Protein 6PYM (pdb70)

InterPro domains:
  IPR000126 Serine proteases, V8 family, serine active site [PS00673] (230-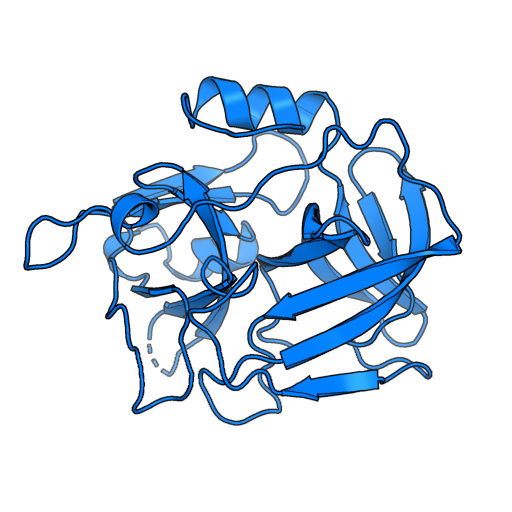240)
  IPR008256 Peptidase S1B [PR00839] (74-91)
  IPR008256 Peptidase S1B [PR00839] (102-119)
  IPR008256 Peptidase S1B [PR00839] (191-204)
  IPR008256 Peptidase S1B [PR00839] (224-240)
  IPR008256 Peptidase S1B [PR00839] (241-253)
  IPR008353 Peptidase S1B, exfoliative toxin [PR01774] (109-133)
  IPR008353 Peptidase S1B, exfoliative toxin [PR01774] (226-250)
  IPR009003 Peptidase S1, PA clan [SSF50494] (68-280)
  IPR050966 Glutamyl Endopeptidase [PTHR15462] (19-263)

Structure (mmCIF, N/CA/C/O backbone):
data_6PYM
#
_entry.id   6PYM
#
_cell.length_a   39.621
_cell.length_b   61.026
_cell.length_c   42.512
_cell.angle_alpha   90.000
_cell.angle_beta   98.660
_cell.angle_gamma   90.000
#
_symmetry.space_group_name_H-M   'P 1 21 1'
#
loop_
_entity.id
_entity.type
_entity.pdbx_description
1 polymer 'Glutamyl endopeptidase'
2 water water
#
loop_
_atom_site.group_PDB
_atom_site.id
_atom_site.type_symbol
_atom_site.label_atom_id
_atom_site.label_alt_id
_atom_site.label_comp_id
_atom_site.label_asym_id
_atom_site.label_entity_id
_atom_site.label_seq_id
_atom_site.pdbx_PDB_ins_code
_atom_site.Cartn_x
_atom_site.Cartn_y
_atom_site.Cartn_z
_atom_site.occupancy
_atom_site.B_iso_or_equiv
_atom_site.auth_seq_id
_atom_site.auth_comp_id
_atom_site.auth_asym_id
_atom_site.auth_atom_id
_atom_site.pdbx_PDB_model_num
ATOM 1 N N . VAL A 1 1 ? 27.07085 17.41653 4.44723 1.000 7.91840 67 VAL A N 1
ATOM 2 C CA . VAL A 1 1 ? 28.50048 17.59245 4.69111 1.000 8.57840 67 VAL A CA 1
ATOM 3 C C . VAL A 1 1 ? 29.05940 16.32835 5.31879 1.000 7.88840 67 VAL A C 1
ATOM 4 O O . VAL A 1 1 ? 28.34185 15.56803 5.96366 1.000 7.99840 67 VAL A O 1
ATOM 8 N N . ILE A 1 2 ? 30.35775 16.12927 5.15010 1.000 8.56702 68 ILE A N 1
ATOM 9 C CA . ILE A 1 2 ? 31.05556 14.98038 5.71305 1.000 8.62702 68 ILE A CA 1
ATOM 10 C C . ILE A 1 2 ? 31.49911 15.31265 7.12879 1.000 9.34702 68 ILE A C 1
ATOM 11 O O . ILE A 1 2 ? 32.16323 16.33252 7.36364 1.000 10.44702 68 ILE A O 1
ATOM 16 N N . LEU A 1 3 ? 31.15803 14.43575 8.06440 1.000 9.26027 69 LEU A N 1
ATOM 17 C CA . LEU A 1 3 ? 31.43750 14.62348 9.47727 1.000 10.00027 69 LEU A CA 1
ATOM 18 C C . LEU A 1 3 ? 32.29820 13.46872 9.96990 1.000 9.01027 69 LEU A C 1
ATOM 19 O O . LEU A 1 3 ? 32.48727 12.48461 9.24106 1.000 10.02027 69 LEU A O 1
ATOM 24 N N . PRO A 1 4 ? 32.83207 13.54412 11.19391 1.000 9.75457 70 PRO A N 1
ATOM 25 C CA . PRO A 1 4 ? 33.62785 12.41591 11.70502 1.000 11.23457 70 PRO A CA 1
ATOM 26 C C . PRO A 1 4 ? 32.89571 11.08572 11.64264 1.000 10.48457 70 PRO A C 1
ATOM 27 O O . PRO A 1 4 ? 33.52469 10.05177 11.37404 1.000 11.59457 70 PRO A O 1
ATOM 31 N N . ASN A 1 5 ? 31.58322 11.08346 11.88085 1.000 10.29589 71 ASN A N 1
ATOM 32 C CA . ASN A 1 5 ? 30.74192 9.91437 11.63166 1.000 10.51589 71 ASN A CA 1
ATOM 33 C C . ASN A 1 5 ? 30.40364 9.88980 10.14745 1.000 10.31589 71 ASN A C 1
ATOM 34 O O . ASN A 1 5 ? 29.54942 10.64745 9.67857 1.000 9.72589 71 ASN A O 1
ATOM 39 N N . ASN A 1 6 ? 31.07966 9.01862 9.40189 1.000 9.51264 72 ASN A N 1
ATOM 40 C CA . ASN A 1 6 ? 30.82195 8.81929 7.97501 1.000 10.14264 72 ASN A CA 1
ATOM 41 C C . ASN A 1 6 ? 30.62735 7.32037 7.77518 1.000 10.23264 72 ASN A C 1
ATOM 42 O O . ASN A 1 6 ? 31.55987 6.59727 7.40534 1.000 12.46264 72 ASN A O 1
ATOM 47 N N . ASN A 1 7 ? 29.41243 6.86424 8.04531 1.000 9.96126 73 ASN A N 1
ATOM 48 C CA . ASN A 1 7 ? 29.03301 5.45524 8.04407 1.000 10.18126 73 ASN A CA 1
ATOM 49 C C . ASN A 1 7 ? 27.93343 5.32231 6.99271 1.000 9.92126 73 ASN A C 1
ATOM 50 O O . ASN A 1 7 ? 26.74828 5.50687 7.27946 1.000 10.16126 73 ASN A O 1
ATOM 55 N N . ARG A 1 8 ? 28.34034 5.02909 5.76231 1.000 9.80374 74 ARG A N 1
ATOM 56 C CA . ARG A 1 8 ? 27.44925 5.03888 4.60831 1.000 9.80374 74 ARG A CA 1
ATOM 57 C C . ARG A 1 8 ? 27.63443 3.76482 3.79964 1.000 9.97374 74 ARG A C 1
ATOM 58 O O . ARG A 1 8 ? 28.76618 3.37368 3.49190 1.000 12.37374 74 ARG A O 1
ATOM 66 N N . HIS A 1 9 ? 26.52946 3.13024 3.44505 1.000 9.34223 75 HIS A N 1
ATOM 67 C CA . HIS A 1 9 ? 26.56158 1.84721 2.76211 1.000 9.99223 75 HIS A CA 1
ATOM 68 C C . HIS A 1 9 ? 25.56193 1.85930 1.62054 1.000 9.40223 75 HIS A C 1
ATOM 69 O O . HIS A 1 9 ? 24.47348 2.43586 1.73619 1.000 9.15223 75 HIS A O 1
ATOM 76 N N . GLN A 1 10 ? 25.92820 1.20905 0.52335 1.000 8.36890 76 GLN A N 1
ATOM 77 C CA . GLN A 1 10 ? 25.08242 1.18174 -0.65344 1.000 9.04890 76 GLN A CA 1
ATOM 78 C C . GLN A 1 10 ? 23.92786 0.21491 -0.44651 1.000 8.22890 76 GLN A C 1
ATOM 79 O O . GLN A 1 10 ? 24.07857 -0.83788 0.19029 1.000 9.37890 76 GLN A O 1
ATOM 85 N N . ILE A 1 11 ? 22.76568 0.58741 -0.97648 1.000 8.19071 77 ILE A N 1
ATOM 86 C CA . ILE A 1 11 ? 21.58137 -0.25921 -0.99705 1.000 9.01071 77 ILE A CA 1
ATOM 87 C C . ILE A 1 11 ? 21.47414 -0.88221 -2.37658 1.000 7.87071 77 ILE A C 1
ATOM 88 O O . ILE A 1 11 ? 21.50854 -0.18317 -3.39646 1.000 8.98071 77 ILE A O 1
ATOM 93 N N . PHE A 1 12 ? 21.33224 -2.20332 -2.40457 1.000 8.52334 78 PHE A N 1
ATOM 94 C CA . PHE A 1 12 ? 21.24283 -2.96849 -3.64033 1.000 8.63334 78 PHE A CA 1
ATOM 95 C C . PHE A 1 12 ? 19.82654 -3.42133 -3.93614 1.000 9.53334 78 PHE A C 1
ATOM 96 O O . PHE A 1 12 ? 19.39812 -3.40558 -5.09453 1.000 10.12334 78 PHE A O 1
ATOM 104 N N . ASN A 1 13 ? 19.08492 -3.80146 -2.90422 1.000 9.08497 79 ASN A N 1
ATOM 105 C CA . ASN A 1 13 ? 17.69234 -4.22032 -3.06132 1.000 9.53497 79 ASN A CA 1
ATOM 106 C C . ASN A 1 13 ? 16.78164 -2.99901 -2.92610 1.000 8.25497 79 ASN A C 1
ATOM 107 O O . ASN A 1 13 ? 15.98937 -2.86240 -1.99418 1.000 9.35497 79 ASN A O 1
ATOM 112 N N . THR A 1 14 ? 16.91104 -2.10112 -3.90298 1.000 8.54348 80 THR A N 1
ATOM 113 C CA . THR A 1 14 ? 16.29989 -0.77620 -3.81503 1.000 8.81348 80 THR A CA 1
ATOM 114 C C . THR A 1 14 ? 14.78582 -0.79243 -3.94574 1.000 8.69348 80 THR A C 1
ATOM 115 O O . THR A 1 14 ? 14.15384 0.22499 -3.62313 1.000 9.64348 80 THR A O 1
ATOM 119 N N . THR A 1 15 ? 14.18780 -1.89332 -4.41278 1.000 9.15631 81 THR A N 1
ATOM 120 C CA . THR A 1 15 ? 12.73546 -1.99734 -4.50398 1.000 9.49631 81 THR A CA 1
ATOM 121 C C . THR A 1 15 ? 12.12185 -2.72400 -3.32099 1.000 9.25631 81 THR A C 1
ATOM 122 O O . THR A 1 15 ? 10.90017 -2.90650 -3.29390 1.000 10.61631 81 THR A O 1
ATOM 126 N N . GLN A 1 16 ? 12.91883 -3.12801 -2.34112 1.000 9.83995 82 GLN A N 1
ATOM 127 C CA . GLN A 1 16 ? 12.43011 -3.95272 -1.24735 1.000 10.39995 82 GLN A CA 1
ATOM 128 C C . GLN A 1 16 ? 12.36702 -3.17295 0.06180 1.000 11.37995 82 GLN A C 1
ATOM 129 O O . GLN A 1 16 ? 13.16167 -2.26436 0.31065 1.000 12.00995 82 GLN A O 1
ATOM 135 N N . GLY A 1 17 ? 11.40336 -3.53682 0.89941 1.000 12.53001 83 GLY A N 1
ATOM 136 C CA . GLY A 1 17 ? 11.28049 -2.91745 2.21162 1.000 13.84001 83 GLY A CA 1
ATOM 137 C C . GLY A 1 17 ? 11.00141 -1.43279 2.10980 1.000 11.89001 83 GLY A C 1
ATOM 138 O O . GLY A 1 17 ? 10.30039 -0.96921 1.20747 1.000 13.31001 83 GLY A O 1
ATOM 139 N N . HIS A 1 18 ? 11.56945 -0.66544 3.03979 1.000 10.89840 84 HIS A N 1
ATOM 140 C CA . HIS A 1 18 ? 11.31454 0.76926 3.06386 1.000 10.12840 84 HIS A CA 1
ATOM 141 C C . HIS A 1 18 ? 12.10902 1.54155 2.01631 1.000 8.96840 84 HIS A C 1
ATOM 142 O O . HIS A 1 18 ? 11.89544 2.75291 1.86757 1.000 9.66840 84 HIS A O 1
ATOM 149 N N . TYR A 1 19 ? 12.99979 0.87969 1.27780 1.000 8.49246 85 TYR A N 1
ATOM 150 C CA . TYR A 1 19 ? 13.83602 1.56977 0.30859 1.000 7.79246 85 TYR A CA 1
ATOM 151 C C . TYR A 1 19 ? 13.10303 1.91605 -0.97457 1.000 8.07246 85 TYR A C 1
ATOM 152 O O . TYR A 1 19 ? 13.53963 2.82943 -1.68706 1.000 7.86246 85 TYR A O 1
ATOM 161 N N . ASP A 1 20 ? 11.99331 1.23310 -1.27643 1.000 8.44067 86 ASP A N 1
ATOM 162 C CA . ASP A 1 20 ? 11.36156 1.42900 -2.57705 1.000 8.49067 86 ASP A CA 1
ATOM 163 C C . ASP A 1 20 ? 10.92634 2.87357 -2.79260 1.000 7.21067 86 ASP A C 1
ATOM 164 O O . ASP A 1 20 ? 10.99046 3.38092 -3.91694 1.000 8.27067 86 ASP A O 1
ATOM 169 N N . ALA A 1 21 ? 10.48393 3.54921 -1.73239 1.000 7.76222 87 ALA A N 1
ATOM 170 C CA . ALA A 1 21 ? 9.98531 4.91248 -1.85329 1.000 7.26222 87 ALA A CA 1
ATOM 171 C C . ALA A 1 21 ? 11.10050 5.93850 -2.00437 1.000 7.22222 87 ALA A C 1
ATOM 172 O O . ALA A 1 21 ? 10.82701 7.07799 -2.40297 1.000 7.33222 87 ALA A O 1
ATOM 174 N N . VAL A 1 22 ? 12.33290 5.57788 -1.65525 1.000 6.99856 88 VAL A N 1
ATOM 175 C CA . VAL A 1 22 ? 13.46393 6.48155 -1.82512 1.000 7.09856 88 VAL A CA 1
ATOM 176 C C . VAL A 1 22 ? 13.68521 6.72265 -3.31411 1.000 6.95856 88 VAL A C 1
ATOM 177 O O . VAL A 1 22 ? 13.73202 5.76848 -4.10554 1.000 7.75856 88 VAL A O 1
ATOM 181 N N . SER A 1 23 ? 13.82207 7.99613 -3.70924 1.000 6.76714 89 SER A N 1
ATOM 182 C CA . SER A 1 23 ? 13.76285 8.36083 -5.11598 1.000 7.91714 89 SER A CA 1
ATOM 183 C C . SER A 1 23 ? 14.91377 9.26543 -5.52990 1.000 7.46714 89 SER A C 1
ATOM 184 O O . SER A 1 23 ? 15.34246 10.14320 -4.77344 1.000 7.86714 89 SER A O 1
ATOM 187 N N . PHE A 1 24 ? 15.37667 9.05607 -6.75803 1.000 7.40303 90 PHE A N 1
ATOM 188 C CA . PHE A 1 24 ? 16.42944 9.84178 -7.38873 1.000 7.71303 90 PHE A CA 1
ATOM 189 C C . PHE A 1 24 ? 15.79901 10.90242 -8.28235 1.000 7.65303 90 PHE A C 1
ATOM 190 O O . PHE A 1 24 ? 14.86019 10.60790 -9.03336 1.000 8.90303 90 PHE A O 1
ATOM 198 N N . ILE A 1 25 ? 16.29582 12.13552 -8.18902 1.000 7.73378 91 ILE A N 1
ATOM 199 C CA . ILE A 1 25 ? 15.74831 13.25975 -8.93795 1.000 8.45378 91 ILE A CA 1
ATOM 200 C C . ILE A 1 25 ? 16.81368 13.78427 -9.88976 1.000 8.76378 91 ILE A C 1
ATOM 201 O O . ILE A 1 25 ? 17.95557 14.02672 -9.47923 1.000 9.44378 91 ILE A O 1
ATOM 206 N N . TYR A 1 26 ? 16.43445 13.97975 -11.15342 1.000 9.20276 92 TYR A N 1
ATOM 207 C CA . TYR A 1 26 ? 17.34643 14.44161 -12.19204 1.000 9.93276 92 TYR A CA 1
ATOM 208 C C . TYR A 1 26 ? 16.71008 15.63804 -12.88220 1.000 9.46276 92 TYR A C 1
ATOM 209 O O . TYR A 1 26 ? 15.56655 15.55774 -13.33620 1.000 9.81276 92 TYR A O 1
ATOM 218 N N . ILE A 1 27 ? 17.43791 16.75241 -12.93258 1.000 10.23595 93 ILE A N 1
ATOM 219 C CA . ILE A 1 27 ? 16.94464 17.98349 -13.55193 1.000 10.68595 93 ILE A CA 1
ATOM 220 C C . ILE A 1 27 ? 18.00855 18.50448 -14.51016 1.000 11.14595 93 ILE A C 1
ATOM 221 O O . ILE A 1 27 ? 19.08220 18.93104 -14.06619 1.000 12.32595 93 ILE A O 1
ATOM 226 N N . PRO A 1 28 ? 17.76392 18.48945 -15.82568 1.000 11.91976 94 PRO A N 1
ATOM 227 C CA . PRO A 1 28 ? 18.75519 19.06359 -16.74248 1.000 13.78976 94 PRO A CA 1
ATOM 228 C C . PRO A 1 28 ? 18.80743 20.58430 -16.63531 1.000 14.17976 94 PRO A C 1
ATOM 229 O O . PRO A 1 28 ? 17.82191 21.20973 -16.27004 1.000 15.61976 94 PRO A O 1
ATOM 233 N N . GLY A 1 32 ? 24.56092 20.98125 -18.24687 1.000 23.56687 98 GLY A N 1
ATOM 234 C CA . GLY A 1 32 ? 24.72671 19.81225 -17.40226 1.000 23.11687 98 GLY A CA 1
ATOM 235 C C . GLY A 1 32 ? 23.43932 19.34914 -16.74952 1.000 18.16687 98 GLY A C 1
ATOM 236 O O . GLY A 1 32 ? 22.38682 19.30750 -17.38075 1.000 17.36687 98 GLY A O 1
ATOM 237 N N . TYR A 1 33 ? 23.53015 18.99297 -15.47293 1.000 19.25998 99 TYR A N 1
ATOM 238 C CA . TYR A 1 33 ? 22.36095 18.55338 -14.73309 1.000 14.71998 99 TYR A CA 1
ATOM 239 C C . TYR A 1 33 ? 22.59648 18.83030 -13.26316 1.000 16.80998 99 TYR A C 1
ATOM 240 O O . TYR A 1 33 ? 23.73186 18.99408 -12.80881 1.000 17.61998 99 TYR A O 1
ATOM 249 N N . MET A 1 34 ? 21.50732 18.87604 -12.52261 1.000 15.32883 100 MET A N 1
ATOM 250 C CA . MET A 1 34 ? 21.57700 18.75237 -11.08281 1.000 15.23883 100 MET A CA 1
ATOM 251 C C . MET A 1 34 ? 20.79572 17.51190 -10.68812 1.000 13.14883 100 MET A C 1
ATOM 252 O O . MET A 1 34 ? 19.87787 17.07783 -11.39414 1.000 13.87883 100 MET A O 1
ATOM 257 N N . SER A 1 35 ? 21.18450 16.91715 -9.57372 1.000 11.89599 101 SER A N 1
ATOM 258 C CA . SER A 1 35 ? 20.47006 15.75485 -9.08334 1.000 10.50599 101 SER A CA 1
ATOM 259 C C . SER A 1 35 ? 20.18935 15.92039 -7.60343 1.000 10.18599 101 SER A C 1
ATOM 260 O O . SER A 1 35 ? 20.86984 16.66735 -6.89409 1.000 13.62599 101 SER A O 1
ATOM 263 N N . GLY A 1 36 ? 19.14941 15.23399 -7.15700 1.000 9.51902 102 GLY A N 1
ATOM 264 C CA . GLY A 1 36 ? 18.79506 15.23711 -5.75915 1.000 9.29902 102 GLY A CA 1
ATOM 265 C C . GLY A 1 36 ? 18.09752 13.95484 -5.38730 1.000 7.50902 102 GLY A C 1
ATOM 266 O O . GLY A 1 36 ? 18.19430 12.94607 -6.09985 1.000 8.89902 102 GLY A O 1
ATOM 267 N N . SER A 1 37 ? 17.39120 13.99838 -4.26481 1.000 7.26230 103 SER A N 1
ATOM 268 C CA . SER A 1 37 ? 16.71822 12.85396 -3.68422 1.000 7.17230 103 SER A CA 1
ATOM 269 C C . SER A 1 37 ? 15.30660 13.25654 -3.27568 1.000 6.92230 103 SER A C 1
ATOM 270 O O . SER A 1 37 ? 14.96261 14.43808 -3.20457 1.000 7.81230 103 SER A O 1
ATOM 273 N N . GLY A 1 38 ? 14.49755 12.25810 -2.96317 1.000 6.96705 104 GLY A N 1
ATOM 274 C CA . GLY A 1 38 ? 13.16659 12.50982 -2.45895 1.000 7.17705 104 GLY A CA 1
ATOM 275 C C . GLY A 1 38 ? 12.55812 11.22178 -1.96500 1.000 6.48705 104 GLY A C 1
ATOM 276 O O . GLY A 1 38 ? 13.20999 10.17524 -1.95731 1.000 6.95705 104 GLY A O 1
ATOM 277 N N . VAL A 1 39 ? 11.28154 11.28438 -1.58874 1.000 6.50822 105 VAL A N 1
ATOM 278 C CA . VAL A 1 39 ? 10.61098 10.09717 -1.05951 1.000 6.86822 105 VAL A CA 1
ATOM 279 C C . VAL A 1 39 ? 9.14909 10.10169 -1.48807 1.000 6.73822 105 VAL A C 1
ATOM 280 O O . VAL A 1 39 ? 8.44487 11.10612 -1.32914 1.000 7.48822 105 VAL A O 1
ATOM 284 N N . VAL A 1 40 ? 8.69280 8.97270 -2.03185 1.000 7.39396 106 VAL A N 1
ATOM 285 C CA . VAL A 1 40 ? 7.28811 8.83186 -2.40525 1.000 6.94396 106 VAL A CA 1
ATOM 286 C C . VAL A 1 40 ? 6.43708 8.74191 -1.14841 1.000 7.36396 106 VAL A C 1
ATOM 287 O O . VAL A 1 40 ? 6.70742 7.91745 -0.26901 1.000 7.85396 106 VAL A O 1
ATOM 291 N N . VAL A 1 41 ? 5.37824 9.55863 -1.07724 1.000 7.69314 107 VAL A N 1
ATOM 292 C CA . VAL A 1 41 ? 4.52177 9.61412 0.10977 1.000 8.79314 107 VAL A CA 1
ATOM 293 C C . VAL A 1 41 ? 3.02933 9.53885 -0.19564 1.000 8.49314 107 VAL A C 1
ATOM 294 O O . VAL A 1 41 ? 2.21728 9.47768 0.73212 1.000 9.75314 107 VAL A O 1
ATOM 298 N N . GLY A 1 42 ? 2.65049 9.55744 -1.47024 1.000 8.92994 108 GLY A N 1
ATOM 299 C CA . GLY A 1 42 ? 1.24847 9.48320 -1.83582 1.000 10.14994 108 GLY A CA 1
ATOM 300 C C . GLY A 1 42 ? 1.10377 9.00047 -3.26144 1.000 9.53994 108 GLY A C 1
ATOM 301 O O . GLY A 1 42 ? 2.08780 8.79266 -3.97693 1.000 10.90994 108 GLY A O 1
ATOM 302 N N . GLU A 1 43 ? -0.15920 8.84732 -3.67127 1.000 10.19000 109 GLU A N 1
ATOM 303 C CA . GLU A 1 43 ? -0.47906 8.26461 -4.97085 1.000 10.53000 109 GLU A CA 1
ATOM 304 C C . GLU A 1 43 ? 0.29711 8.91642 -6.10811 1.000 10.56000 109 GLU A C 1
ATOM 305 O O . GLU A 1 43 ? 0.75319 8.23276 -7.03180 1.000 10.27000 109 GLU A O 1
ATOM 311 N N . ASN A 1 44 ? 0.43281 10.24480 -6.07524 1.000 10.25535 110 ASN A N 1
ATOM 312 C CA . ASN A 1 44 ? 1.11898 10.98342 -7.12974 1.000 10.60535 110 ASN A CA 1
ATOM 313 C C . ASN A 1 44 ? 2.17745 11.93126 -6.57953 1.000 9.90535 110 ASN A C 1
ATOM 314 O O . ASN A 1 44 ? 2.50631 12.91943 -7.24073 1.000 11.21535 110 ASN A O 1
ATOM 319 N N . GLU A 1 45 ? 2.70545 11.67992 -5.38361 1.000 9.60473 111 GLU A N 1
ATOM 320 C CA . GLU A 1 45 ? 3.44112 12.72616 -4.68641 1.000 9.75473 111 GLU A CA 1
ATOM 321 C C . GLU A 1 45 ? 4.72840 12.22108 -4.06215 1.000 8.54473 111 GLU A C 1
ATOM 322 O O . GLU A 1 45 ? 4.76123 11.14673 -3.44937 1.000 9.03473 111 GLU A O 1
ATOM 328 N N . ILE A 1 46 ? 5.76715 13.04678 -4.17667 1.000 8.36851 112 ILE A N 1
ATOM 329 C CA . ILE A 1 46 ? 6.99939 12.88298 -3.41927 1.000 8.42851 112 ILE A CA 1
ATOM 330 C C . ILE A 1 46 ? 7.20889 14.12615 -2.56797 1.000 7.79851 112 ILE A C 1
ATOM 331 O O . ILE A 1 46 ? 6.67469 15.20272 -2.85027 1.000 8.99851 112 ILE A O 1
ATOM 336 N N . LEU A 1 47 ? 8.00762 13.96569 -1.51713 1.000 7.49429 113 LEU A N 1
ATOM 337 C CA . LEU A 1 47 ? 8.59729 15.08762 -0.79856 1.000 7.85429 113 LEU A CA 1
ATOM 338 C C . LEU A 1 47 ? 10.05331 15.24238 -1.21251 1.000 7.25429 113 LEU A C 1
ATOM 339 O O . LEU A 1 47 ? 10.76773 14.25450 -1.42671 1.000 7.45429 113 LEU A O 1
ATOM 344 N N . THR A 1 48 ? 10.48762 16.49427 -1.30072 1.000 7.38322 114 THR A N 1
ATOM 345 C CA . THR A 1 48 ? 11.87489 16.85925 -1.53887 1.000 7.85322 114 THR A CA 1
ATOM 346 C C . THR A 1 48 ? 12.07012 18.28068 -1.00114 1.000 7.20322 114 THR A C 1
ATOM 347 O O . THR A 1 48 ? 11.24869 18.77467 -0.21924 1.000 8.12322 114 THR A O 1
ATOM 351 N N . ASN A 1 49 ? 13.16410 18.93054 -1.40233 1.000 7.41395 115 ASN A N 1
ATOM 352 C CA . ASN A 1 49 ? 13.44127 20.28996 -0.95309 1.000 7.11395 115 ASN A CA 1
ATOM 353 C C . ASN A 1 49 ? 12.92381 21.32697 -1.94825 1.000 7.26395 115 ASN A C 1
ATOM 354 O O . ASN A 1 49 ? 12.87097 21.08641 -3.15697 1.000 8.48395 115 ASN A O 1
ATOM 359 N N . LYS A 1 50 ? 12.61466 22.51958 -1.42467 1.000 8.18525 116 LYS A N 1
ATOM 360 C CA . LYS A 1 50 ? 12.40012 23.67767 -2.29254 1.000 8.46525 116 LYS A CA 1
ATOM 361 C C . LYS A 1 50 ? 13.59635 23.91937 -3.19416 1.000 8.05525 116 LYS A C 1
ATOM 362 O O . LYS A 1 50 ? 13.43818 24.18616 -4.39032 1.000 9.27525 116 LYS A O 1
ATOM 368 N N . HIS A 1 51 ? 14.80554 23.85481 -2.64059 1.000 8.37396 117 HIS A N 1
ATOM 369 C CA . HIS A 1 51 ? 15.95397 24.22937 -3.45791 1.000 9.84396 117 HIS A CA 1
ATOM 370 C C . HIS A 1 51 ? 16.21027 23.22285 -4.56945 1.000 9.21396 117 HIS A C 1
ATOM 371 O O . HIS A 1 51 ? 16.85500 23.56384 -5.56911 1.000 11.75396 117 HIS A O 1
ATOM 378 N N . VAL A 1 52 ? 15.70962 21.99556 -4.42584 1.000 9.36069 118 VAL A N 1
ATOM 379 C CA . VAL A 1 52 ? 15.77398 21.02176 -5.51129 1.000 10.19069 118 VAL A CA 1
ATOM 380 C C . VAL A 1 52 ? 14.77592 21.37699 -6.60697 1.000 10.10069 118 VAL A C 1
ATOM 381 O O . VAL A 1 52 ? 15.15009 21.54310 -7.77531 1.000 11.84069 118 VAL A O 1
ATOM 385 N N . VAL A 1 53 ? 13.49672 21.51735 -6.25040 1.000 10.03657 119 VAL A N 1
ATOM 386 C CA . VAL A 1 53 ? 12.49728 21.82061 -7.27501 1.000 11.27657 119 VAL A CA 1
ATOM 387 C C . VAL A 1 53 ? 12.72225 23.19284 -7.90139 1.000 11.65657 119 VAL A C 1
ATOM 388 O O . VAL A 1 53 ? 12.36984 23.39889 -9.06834 1.000 13.34657 119 VAL A O 1
ATOM 392 N N . ASN A 1 54 ? 13.29337 24.14628 -7.14797 1.000 11.72109 120 ASN A N 1
ATOM 393 C CA . ASN A 1 54 ? 13.61564 25.46379 -7.70287 1.000 13.56109 120 ASN A CA 1
ATOM 394 C C . ASN A 1 54 ? 14.55809 25.35830 -8.89648 1.000 13.83109 120 ASN A C 1
ATOM 395 O O . ASN A 1 54 ? 14.59080 26.26410 -9.74339 1.000 15.22109 120 ASN A O 1
ATOM 400 N N . GLY A 1 55 ? 15.34523 24.28269 -8.97753 1.000 13.54687 121 GLY A N 1
ATOM 401 C CA . GLY A 1 55 ? 16.25682 24.10491 -10.09632 1.000 15.26687 121 GLY A CA 1
ATOM 402 C C . GLY A 1 55 ? 15.56452 23.93179 -11.43225 1.000 16.07687 121 GLY A C 1
ATOM 403 O O . GLY A 1 55 ? 16.20053 24.11071 -12.47983 1.000 17.18687 121 GLY A O 1
ATOM 404 N N . ALA A 1 56 ? 14.27719 23.58561 -11.42317 1.000 14.90474 122 ALA A N 1
ATOM 405 C CA . ALA A 1 56 ? 13.49992 23.46541 -12.64808 1.000 14.24474 122 ALA A CA 1
ATOM 406 C C . ALA A 1 56 ? 13.03395 24.80916 -13.19029 1.000 16.86474 122 ALA A C 1
ATOM 407 O O . ALA A 1 56 ? 12.42835 24.84038 -14.26695 1.000 17.47474 122 ALA A O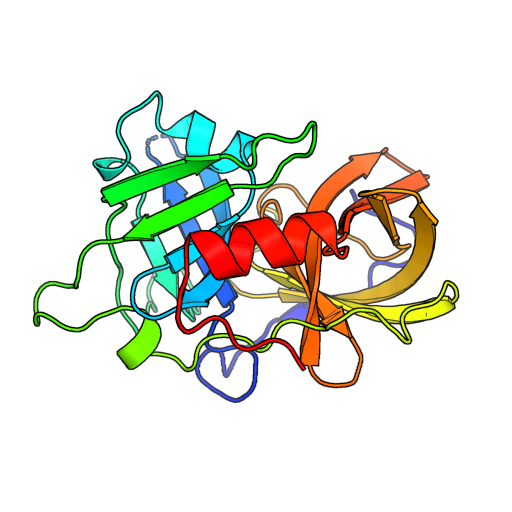 1
ATOM 409 N N . LYS A 1 57 ? 13.26475 25.90185 -12.45767 1.000 15.24114 123 LYS A N 1
ATOM 410 C CA . LYS A 1 57 ? 12.96586 27.25521 -12.93117 1.000 17.98114 123 LYS A CA 1
ATOM 411 C C . LYS A 1 57 ? 11.50050 27.41144 -13.33144 1.000 20.76114 123 LYS A C 1
ATOM 412 O O . LYS A 1 57 ? 11.17626 28.01718 -14.35637 1.000 22.48114 123 LYS A O 1
ATOM 418 N N . GLY A 1 58 ? 10.60892 26.84530 -12.52479 1.000 18.98059 124 GLY A N 1
ATOM 419 C CA . GLY A 1 58 ? 9.18755 27.02325 -12.70779 1.000 20.47059 124 GLY A CA 1
ATOM 420 C C . GLY A 1 58 ? 8.50433 26.02084 -13.61109 1.000 21.25059 124 GLY A C 1
ATOM 421 O O . GLY A 1 58 ? 7.27265 26.06697 -13.73318 1.000 23.86059 124 GLY A O 1
ATOM 422 N N . ASN A 1 59 ? 9.24887 25.12081 -14.25012 1.000 19.08371 125 ASN A N 1
ATOM 423 C CA . ASN A 1 59 ? 8.64287 24.12108 -15.12361 1.000 19.62371 125 ASN A CA 1
ATOM 424 C C . ASN A 1 59 ? 8.78306 22.73911 -14.50085 1.000 16.71371 125 ASN A C 1
ATOM 425 O O . ASN A 1 59 ? 9.84699 22.11010 -14.61517 1.000 17.30371 125 ASN A O 1
ATOM 430 N N . PRO A 1 60 ? 7.73640 22.21689 -13.85841 1.000 17.08646 126 PRO A N 1
ATOM 431 C CA . PRO A 1 60 ? 7.83762 20.88524 -13.23809 1.000 15.00646 126 PRO A CA 1
ATOM 432 C C . PRO A 1 60 ? 8.17584 19.78881 -14.22115 1.000 14.67646 126 PRO A C 1
ATOM 433 O O . PRO A 1 60 ? 8.75111 18.76971 -13.81431 1.000 13.16646 126 PRO A O 1
ATOM 437 N N . ARG A 1 61 ? 7.85364 19.97133 -15.50619 1.000 15.12448 127 ARG A N 1
ATOM 438 C CA . ARG A 1 61 ? 8.13050 18.96737 -16.52204 1.000 16.33448 127 ARG A CA 1
ATOM 439 C C . ARG A 1 61 ? 9.62181 18.74641 -16.73879 1.000 17.57448 127 ARG A C 1
ATOM 440 O O . ARG A 1 61 ? 9.99888 17.75390 -17.36885 1.000 19.69448 127 ARG A O 1
ATOM 448 N N . ASN A 1 62 ? 10.46885 19.64801 -16.24641 1.000 16.11536 128 ASN A N 1
ATOM 449 C CA . ASN A 1 62 ? 11.91249 19.47521 -16.28654 1.000 18.02536 128 ASN A CA 1
ATOM 450 C C . ASN A 1 62 ? 12.42509 18.48031 -15.25329 1.000 14.72536 128 ASN A C 1
ATOM 451 O O . ASN A 1 62 ? 13.61154 18.14284 -15.28570 1.000 16.98536 128 ASN A O 1
ATOM 456 N N . ILE A 1 63 ? 11.58291 18.01077 -14.33789 1.000 12.48451 129 ILE A N 1
ATOM 457 C CA . ILE A 1 63 ? 12.03052 17.17199 -13.22972 1.000 11.42451 129 ILE A CA 1
ATOM 458 C C . ILE A 1 63 ? 11.67439 15.72140 -13.52378 1.000 10.77451 129 ILE A C 1
ATOM 459 O O . ILE A 1 63 ? 10.50063 15.39720 -13.73905 1.000 12.25451 129 ILE A O 1
ATOM 464 N N . SER A 1 64 ? 12.67507 14.84417 -13.49800 1.000 10.36899 130 SER A N 1
ATOM 465 C CA . SER A 1 64 ? 12.47500 13.40352 -13.58546 1.000 9.80899 130 SER A CA 1
ATOM 466 C C . SER A 1 64 ? 12.66102 12.77649 -12.20862 1.000 9.53899 130 SER A C 1
ATOM 467 O O . SER A 1 64 ? 13.65624 13.04539 -11.52725 1.000 9.74899 130 SER A O 1
ATOM 470 N N . VAL A 1 65 ? 11.73036 11.90984 -11.82747 1.000 9.24856 131 VAL A N 1
ATOM 471 C CA . VAL A 1 65 ? 11.74863 11.22647 -10.53479 1.000 8.79856 131 VAL A CA 1
ATOM 472 C C . VAL A 1 65 ? 11.82880 9.73366 -10.79344 1.000 8.92856 131 VAL A C 1
ATOM 473 O O . VAL A 1 65 ? 10.96743 9.17323 -11.48227 1.000 9.44856 131 VAL A O 1
ATOM 477 N N . HIS A 1 66 ? 12.83612 9.08544 -10.21984 1.000 8.07379 132 HIS A N 1
ATOM 478 C CA . HIS A 1 66 ? 13.07518 7.65618 -10.41523 1.000 9.18379 132 HIS A CA 1
ATOM 479 C C . HIS A 1 66 ? 12.99644 6.97181 -9.05527 1.000 7.80379 132 HIS A C 1
ATOM 480 O O . HIS A 1 66 ? 14.00366 6.88544 -8.33530 1.000 7.71379 132 HIS A O 1
ATOM 487 N N . PRO A 1 67 ? 11.82942 6.47109 -8.65388 1.000 7.82038 133 PRO A N 1
ATOM 488 C CA . PRO A 1 67 ? 11.75100 5.78026 -7.36189 1.000 8.09038 133 PRO A CA 1
ATOM 489 C C . PRO A 1 67 ? 12.51278 4.47063 -7.44274 1.000 8.02038 133 PRO A C 1
ATOM 490 O O . PRO A 1 67 ? 12.47071 3.76920 -8.45772 1.000 8.52038 133 PRO A O 1
ATOM 494 N N . SER A 1 68 ? 13.23456 4.15176 -6.37497 1.000 7.78321 134 SER A N 1
ATOM 495 C CA . SER A 1 68 ? 13.96621 2.89388 -6.27431 1.000 7.91321 134 SER A CA 1
ATOM 496 C C . SER A 1 68 ? 15.12974 2.80689 -7.24544 1.000 8.03321 134 SER A C 1
ATOM 497 O O . SER A 1 68 ? 15.57754 1.69695 -7.55767 1.000 8.77321 134 SER A O 1
ATOM 500 N N . ALA A 1 69 ? 15.63199 3.93281 -7.75065 1.000 8.28001 135 ALA A N 1
ATOM 501 C CA . ALA A 1 69 ? 16.74961 3.88217 -8.68370 1.000 9.06001 135 ALA A CA 1
ATOM 502 C C . ALA A 1 69 ? 17.91835 3.14166 -8.05521 1.000 9.14001 135 ALA A C 1
ATOM 503 O O . ALA A 1 69 ? 18.22541 3.32257 -6.87115 1.000 8.65001 135 ALA A O 1
ATOM 505 N N . LYS A 1 70 ? 18.55456 2.28197 -8.85061 1.000 10.26746 136 LYS A N 1
ATOM 506 C CA . LYS A 1 70 ? 19.65599 1.45397 -8.37593 1.000 10.69746 136 LYS A CA 1
ATOM 507 C C . LYS A 1 70 ? 21.00687 1.87787 -8.92553 1.000 10.22746 136 LYS A C 1
ATOM 508 O O . LYS A 1 70 ? 22.00702 1.80972 -8.20226 1.000 10.90746 136 LYS A O 1
ATOM 514 N N . ASN A 1 71 ? 21.05235 2.29900 -10.18783 1.000 10.79398 137 ASN A N 1
ATOM 515 C CA . ASN A 1 71 ? 22.21073 2.96478 -10.77930 1.000 10.92398 137 ASN A CA 1
ATOM 516 C C . ASN A 1 71 ? 21.74207 3.65107 -12.05816 1.000 11.60398 137 ASN A C 1
ATOM 517 O O . ASN A 1 71 ? 20.56753 3.57884 -12.42248 1.000 12.30398 137 ASN A O 1
ATOM 522 N N . GLU A 1 72 ? 22.67646 4.32255 -12.73936 1.000 12.79238 138 GLU A N 1
ATOM 523 C CA . GLU A 1 72 ? 22.36469 5.12841 -13.91750 1.000 16.70238 138 GLU A CA 1
ATOM 524 C C . GLU A 1 72 ? 21.75906 4.30790 -15.05224 1.000 15.06238 138 GLU A C 1
ATOM 525 O O . GLU A 1 72 ? 21.06830 4.87095 -15.91069 1.000 17.91238 138 GLU A O 1
ATOM 531 N N . ASN A 1 73 ? 22.00646 3.00056 -15.07778 1.000 15.64522 139 ASN A N 1
ATOM 532 C CA . ASN A 1 73 ? 21.48138 2.11657 -16.10975 1.000 14.58522 139 ASN A CA 1
ATOM 533 C C . ASN A 1 73 ? 20.44021 1.15251 -15.56075 1.000 15.35522 139 ASN A C 1
ATOM 534 O O . ASN A 1 73 ? 20.14320 0.14100 -16.20412 1.000 16.95522 139 ASN A O 1
ATOM 539 N N . ASP A 1 74 ? 19.88035 1.44238 -14.38055 1.000 14.53056 140 ASP A N 1
ATOM 540 C CA . ASP A 1 74 ? 18.98145 0.50384 -13.70417 1.000 14.31056 140 ASP A CA 1
ATOM 541 C C . ASP A 1 74 ? 17.96431 1.31950 -12.90254 1.000 11.65056 140 ASP A C 1
ATOM 542 O O . ASP A 1 74 ? 18.17055 1.62287 -11.72175 1.000 12.69056 140 ASP A O 1
ATOM 547 N N . TYR A 1 75 ? 16.85844 1.65012 -13.56144 1.000 11.62721 141 TYR A N 1
ATOM 548 C CA . TYR A 1 75 ? 15.72146 2.32491 -12.94988 1.000 10.93721 141 TYR A CA 1
ATOM 549 C C . TYR A 1 75 ? 14.58338 1.31379 -12.97125 1.000 11.41721 141 TYR A C 1
ATOM 550 O O . TYR A 1 75 ? 13.77419 1.29858 -13.91191 1.000 11.28721 141 TYR A O 1
ATOM 559 N N . PRO A 1 76 ? 14.48526 0.43251 -11.97338 1.000 11.24554 142 PRO A N 1
ATOM 560 C CA . PRO A 1 76 ? 13.52158 -0.67667 -12.07760 1.000 11.92554 142 PRO A CA 1
ATOM 561 C C . PRO A 1 76 ? 12.08198 -0.21390 -12.14638 1.000 11.38554 142 PRO A C 1
ATOM 562 O O . PRO A 1 76 ? 11.23312 -0.90791 -12.72280 1.000 12.04554 142 PRO A O 1
ATOM 566 N N . ASN A 1 77 ? 11.77407 0.94422 -11.56865 1.000 11.02504 143 ASN A N 1
ATOM 567 C CA . ASN A 1 77 ? 10.43437 1.50674 -11.61467 1.000 10.35504 143 ASN A CA 1
ATOM 568 C C . ASN A 1 77 ? 10.31858 2.65941 -12.60070 1.000 12.00504 143 ASN A C 1
ATOM 569 O O . ASN A 1 77 ? 9.34953 3.42252 -12.53988 1.000 13.52504 143 ASN A O 1
ATOM 574 N N . GLY A 1 78 ? 11.26962 2.77266 -13.52447 1.000 12.25050 144 GLY A N 1
ATOM 575 C CA . GLY A 1 78 ? 11.24144 3.80163 -14.53806 1.000 12.45050 144 GLY A CA 1
ATOM 576 C C . GLY A 1 78 ? 11.30526 5.19043 -13.93251 1.000 11.25050 144 GLY A C 1
ATOM 577 O O . GLY A 1 78 ? 11.93257 5.42331 -12.88700 1.000 11.16050 144 GLY A O 1
ATOM 578 N N . LYS A 1 79 ? 10.64898 6.13435 -14.60309 1.000 11.12136 145 LYS A N 1
ATOM 579 C CA . LYS A 1 79 ? 10.61054 7.50997 -14.14305 1.000 11.24136 145 LYS A CA 1
ATOM 580 C C . LYS A 1 79 ? 9.19434 8.06089 -14.21976 1.000 11.21136 145 LYS A C 1
ATOM 581 O O . LYS A 1 79 ? 8.31743 7.52114 -14.90694 1.000 12.41136 145 LYS A O 1
ATOM 587 N N . PHE A 1 80 ? 8.99079 9.14632 -13.47887 1.000 9.94388 146 PHE A N 1
ATOM 588 C CA . PHE A 1 80 ? 7.75836 9.91333 -13.44987 1.000 10.86388 146 PHE A CA 1
ATOM 589 C C . PHE A 1 80 ? 8.13457 11.37840 -13.57970 1.000 11.39388 146 PHE A C 1
ATOM 590 O O . PHE A 1 80 ? 9.13982 11.82361 -13.01409 1.000 12.84388 146 PHE A O 1
ATOM 598 N N . VAL A 1 81 ? 7.35129 12.12175 -14.34643 1.000 11.48959 147 VAL A N 1
ATOM 599 C CA . VAL A 1 81 ? 7.67806 13.50031 -14.69658 1.000 11.61959 147 VAL A CA 1
ATOM 600 C C . VAL A 1 81 ? 6.91258 14.46252 -13.80117 1.000 11.60959 147 VAL A C 1
ATOM 601 O O . VAL A 1 81 ? 5.70979 14.29347 -13.56171 1.000 11.01959 147 VAL A O 1
ATOM 605 N N . GLY A 1 82 ? 7.60694 15.48659 -13.31627 1.000 11.02454 148 GLY A N 1
ATOM 606 C CA . GLY A 1 82 ? 6.96986 16.49121 -12.49529 1.000 11.31454 148 GLY A CA 1
ATOM 607 C C . GLY A 1 82 ? 5.76447 17.12733 -13.15788 1.000 12.39454 148 GLY A C 1
ATOM 608 O O . GLY A 1 82 ? 5.77457 17.39663 -14.36436 1.000 13.14454 148 GLY A O 1
ATOM 609 N N . GLN A 1 83 ? 4.72665 17.36882 -12.37576 1.000 11.83681 149 GLN A N 1
ATOM 610 C CA . GLN A 1 83 ? 3.48246 17.95817 -12.85107 1.000 13.26681 149 GLN A CA 1
ATOM 611 C C . GLN A 1 83 ? 3.12984 19.24400 -12.12461 1.000 13.77681 149 GLN A C 1
ATOM 612 O O . GLN A 1 83 ? 2.68572 20.20561 -12.76196 1.000 14.85681 149 GLN A O 1
ATOM 618 N N . GLU A 1 84 ? 3.32207 19.29946 -10.80723 1.000 12.63123 150 GLU A N 1
ATOM 619 C CA . GLU A 1 84 ? 3.00621 20.49496 -10.04138 1.000 13.18123 150 GLU A CA 1
ATOM 620 C C . GLU A 1 84 ? 3.90154 20.55444 -8.81196 1.000 11.52123 150 GLU A C 1
ATOM 621 O O . GLU A 1 84 ? 4.06537 19.55302 -8.10741 1.000 12.01123 150 GLU A O 1
ATOM 627 N N . ILE A 1 85 ? 4.45246 21.73622 -8.54584 1.000 11.69577 151 ILE A N 1
ATOM 628 C CA . ILE A 1 85 ? 5.27402 21.98178 -7.36731 1.000 12.14577 151 ILE A CA 1
ATOM 629 C C . ILE A 1 85 ? 4.41575 22.67256 -6.32145 1.000 11.89577 151 ILE A C 1
ATOM 630 O O . ILE A 1 85 ? 3.79848 23.70930 -6.60257 1.000 13.21577 151 ILE A O 1
ATOM 635 N N . ILE A 1 86 ? 4.36836 22.10409 -5.11992 1.000 11.35624 152 ILE A N 1
ATOM 636 C CA . ILE A 1 86 ? 3.61285 22.66696 -4.00604 1.000 11.86624 152 ILE A CA 1
ATOM 637 C C . ILE A 1 86 ? 4.58505 22.97435 -2.87327 1.000 11.37624 152 ILE A C 1
ATOM 6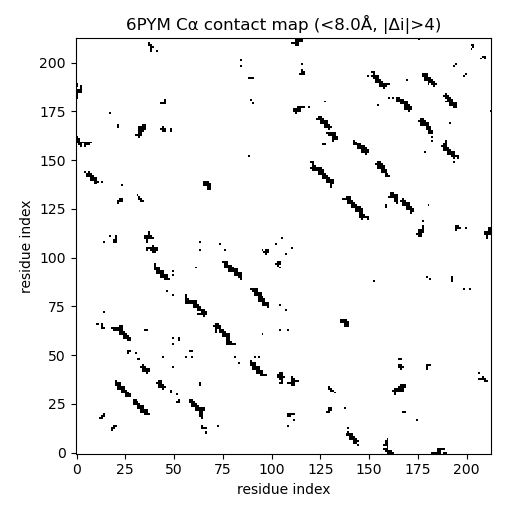38 O O . ILE A 1 86 ? 4.88075 22.09056 -2.05543 1.000 11.13624 152 ILE A O 1
ATOM 643 N N . PRO A 1 87 ? 5.12142 24.18886 -2.78889 1.000 12.65711 153 PRO A N 1
ATOM 644 C CA . PRO A 1 87 ? 6.06439 24.49264 -1.70348 1.000 11.64711 153 PRO A CA 1
ATOM 645 C C . PRO A 1 87 ? 5.35338 24.55674 -0.36087 1.000 11.71711 153 PRO A C 1
ATOM 646 O O . PRO A 1 87 ? 4.21141 25.00960 -0.26641 1.000 12.57711 153 PRO A O 1
ATOM 650 N N . TYR A 1 88 ? 6.03306 24.10071 0.68467 1.000 10.67053 154 TYR A N 1
ATOM 651 C CA . TYR A 1 88 ? 5.53020 24.30751 2.03330 1.000 10.07053 154 TYR A CA 1
ATOM 652 C C . TYR A 1 88 ? 5.46522 25.80776 2.30325 1.000 10.94053 154 TYR A C 1
ATOM 653 O O . TYR A 1 88 ? 6.43886 26.52188 2.03651 1.000 11.06053 154 TYR A O 1
ATOM 662 N N . PRO A 1 89 ? 4.34617 26.33020 2.81729 1.000 11.01498 155 PRO A N 1
ATOM 663 C CA . PRO A 1 89 ? 4.26955 27.78598 3.02741 1.000 12.76498 155 PRO A CA 1
ATOM 664 C C . PRO A 1 89 ? 5.22409 28.29658 4.09014 1.000 12.44498 155 PRO A C 1
ATOM 665 O O . PRO A 1 89 ? 5.60276 29.47504 4.05091 1.000 13.82498 155 PRO A O 1
ATOM 669 N N . GLY A 1 90 ? 5.62427 27.46219 5.03556 1.000 11.84904 156 GLY A N 1
ATOM 670 C CA . GLY A 1 90 ? 6.50889 27.90491 6.09172 1.000 12.81904 156 GLY A CA 1
ATOM 671 C C . GLY A 1 90 ? 7.94025 28.09330 5.62103 1.000 11.51904 156 GLY A C 1
ATOM 672 O O . GLY A 1 90 ? 8.31476 27.78843 4.48471 1.000 11.54904 156 GLY A O 1
ATOM 673 N N . ASN A 1 91 ? 8.75930 28.60264 6.53858 1.000 10.65789 157 ASN A N 1
ATOM 674 C CA . ASN A 1 91 ? 10.13499 28.98321 6.22156 1.000 10.90789 157 ASN A CA 1
ATOM 675 C C . ASN A 1 91 ? 11.09755 27.80847 6.39512 1.000 11.02789 157 ASN A C 1
ATOM 676 O O . ASN A 1 91 ? 12.07175 27.87843 7.14219 1.000 12.59789 157 ASN A O 1
ATOM 681 N N . SER A 1 92 ? 10.82207 26.73155 5.65695 1.000 10.19490 158 SER A N 1
ATOM 682 C CA . SER A 1 92 ? 11.65695 25.53605 5.66180 1.000 10.15490 158 SER A CA 1
ATOM 683 C C . SER A 1 92 ? 11.76861 24.99360 4.24484 1.000 9.39490 158 SER A C 1
ATOM 684 O O . SER A 1 92 ? 10.90862 25.23383 3.39611 1.000 9.10490 158 SER A O 1
ATOM 687 N N . ASP A 1 93 ? 12.83139 24.21681 4.01743 1.000 9.24970 159 ASP A N 1
ATOM 688 C CA . ASP A 1 93 ? 13.22417 23.74759 2.68602 1.000 8.24970 159 ASP A CA 1
ATOM 689 C C . ASP A 1 93 ? 12.46593 22.46954 2.30766 1.000 7.69970 159 ASP A C 1
ATOM 690 O O . ASP A 1 93 ? 13.04901 21.39723 2.10806 1.000 8.26970 159 ASP A O 1
ATOM 695 N N . LEU A 1 94 ? 11.14064 22.58881 2.18113 1.000 7.55127 160 LEU A N 1
ATOM 696 C CA . LEU A 1 94 ? 10.27192 21.44078 1.93261 1.000 8.18127 160 LEU A CA 1
ATOM 697 C C . LEU A 1 94 ? 9.30433 21.75797 0.80543 1.000 7.93127 160 LEU A C 1
ATOM 698 O O . LEU A 1 94 ? 8.66595 22.81638 0.80680 1.000 8.88127 160 LEU A O 1
ATOM 703 N N . ALA A 1 95 ? 9.15836 20.82754 -0.13013 1.000 8.23429 161 ALA A N 1
ATOM 704 C CA . ALA A 1 95 ? 8.15592 20.94292 -1.17309 1.000 9.01429 161 ALA A CA 1
ATOM 705 C C . ALA A 1 95 ? 7.57905 19.57209 -1.48172 1.000 8.44429 161 ALA A C 1
ATOM 706 O O . ALA A 1 95 ? 8.26917 18.54957 -1.38898 1.000 9.26429 161 ALA A O 1
ATOM 708 N N . ILE A 1 96 ? 6.30034 19.56033 -1.84462 1.000 8.18546 162 ILE A N 1
ATOM 709 C CA . ILE A 1 96 ? 5.68599 18.40528 -2.48376 1.000 8.92546 162 ILE A CA 1
ATOM 710 C C . ILE A 1 96 ? 5.88366 18.56607 -3.97808 1.000 9.23546 162 ILE A C 1
ATOM 711 O O . ILE A 1 96 ? 5.66751 19.65685 -4.52568 1.000 10.23546 162 ILE A O 1
ATOM 716 N N . LEU A 1 97 ? 6.29404 17.49919 -4.64473 1.000 8.81760 163 LEU A N 1
ATOM 717 C CA . LEU A 1 97 ? 6.26794 17.45290 -6.10063 1.000 9.56760 163 LEU A CA 1
ATOM 718 C C . LEU A 1 97 ? 5.23028 16.41396 -6.49177 1.000 9.59760 163 LEU A C 1
ATOM 719 O O . LEU A 1 97 ? 5.38034 15.22615 -6.18048 1.000 9.30760 163 LEU A O 1
ATOM 724 N N . ARG A 1 98 ? 4.15906 16.86878 -7.13275 1.000 10.71909 164 ARG A N 1
ATOM 725 C CA . ARG A 1 98 ? 3.19773 15.96168 -7.73081 1.000 10.67909 164 ARG A CA 1
ATOM 726 C C . ARG A 1 98 ? 3.71820 15.57292 -9.10262 1.000 10.10909 164 ARG A C 1
ATOM 727 O O . ARG A 1 98 ? 4.17329 16.43629 -9.85980 1.000 11.70909 164 ARG A O 1
ATOM 735 N N . VAL A 1 99 ? 3.67707 14.28102 -9.41271 1.000 10.21288 165 VAL A N 1
ATOM 736 C CA . VAL A 1 99 ? 4.16447 13.76379 -10.68200 1.000 11.10288 165 VAL A CA 1
ATOM 737 C C . VAL A 1 99 ? 3.00603 13.17805 -11.47545 1.000 10.79288 165 VAL A C 1
ATOM 738 O O . VAL A 1 99 ? 2.00370 12.71579 -10.91850 1.000 13.75288 165 VAL A O 1
ATOM 742 N N . SER A 1 100 ? 3.16855 13.18218 -12.79541 1.000 11.66907 166 SER A N 1
ATOM 743 C CA . SER A 1 100 ? 2.20146 12.56224 -13.68263 1.000 12.63907 166 SER A CA 1
ATOM 744 C C . SER A 1 100 ? 2.32589 11.04327 -13.61776 1.000 13.15907 166 SER A C 1
ATOM 745 O O . SER A 1 100 ? 3.36136 10.51216 -13.20996 1.000 14.17907 166 SER A O 1
ATOM 748 N N . PRO A 1 101 ? 1.28059 10.31680 -14.02244 1.000 13.69879 167 PRO A N 1
ATOM 749 C CA . PRO A 1 101 ? 1.42936 8.87008 -14.21513 1.000 13.88879 167 PRO A CA 1
ATOM 750 C C . PRO A 1 101 ? 2.46374 8.59461 -15.29582 1.000 15.47879 167 PRO A C 1
ATOM 751 O O . PRO A 1 101 ? 2.81330 9.46828 -16.09173 1.000 16.83879 167 PRO A O 1
ATOM 755 N N . ASN A 1 102 ? 2.95476 7.35850 -15.32698 1.000 14.61204 168 ASN A N 1
ATOM 756 C CA . ASN A 1 102 ? 3.97739 6.99575 -16.30175 1.000 17.74204 168 ASN A CA 1
ATOM 757 C C . ASN A 1 102 ? 3.34323 6.61854 -17.64248 1.000 20.86204 168 ASN A C 1
ATOM 758 O O . ASN A 1 102 ? 2.13166 6.73802 -17.84570 1.000 20.34204 168 ASN A O 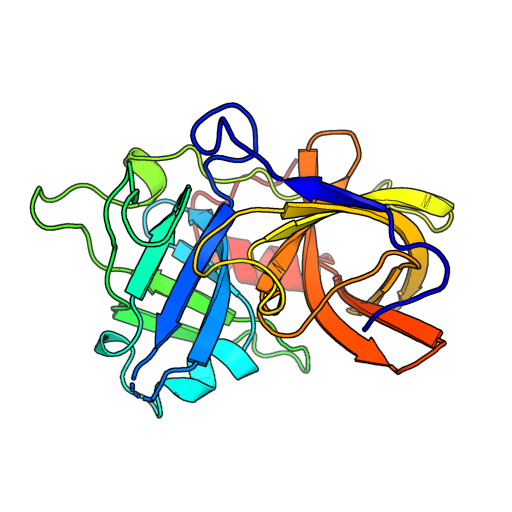1
ATOM 763 N N . GLU A 1 103 ? 4.17828 6.13122 -18.56632 1.000 22.13110 169 GLU A N 1
ATOM 764 C CA . GLU A 1 103 ? 3.73767 5.78517 -19.91343 1.000 25.60110 169 GLU A CA 1
ATOM 765 C C . GLU A 1 103 ? 2.75770 4.61964 -19.93358 1.000 23.51110 169 GLU A C 1
ATOM 766 O O . GLU A 1 103 ? 2.10791 4.39211 -20.95982 1.000 28.56110 169 GLU A O 1
ATOM 772 N N . HIS A 1 104 ? 2.65074 3.86676 -18.84139 1.000 21.90105 170 HIS A N 1
ATOM 773 C CA . HIS A 1 104 ? 1.68336 2.78647 -18.71662 1.000 23.03105 170 HIS A CA 1
ATOM 774 C C . HIS A 1 104 ? 0.47611 3.19342 -17.88829 1.000 21.43105 170 HIS A C 1
ATOM 775 O O . HIS A 1 104 ? -0.29381 2.32738 -17.46058 1.000 21.52105 170 HIS A O 1
ATOM 782 N N . ASN A 1 105 ? 0.31260 4.49288 -17.64008 1.000 20.53690 171 ASN A N 1
ATOM 783 C CA . ASN A 1 105 ? -0.76505 5.03198 -16.81182 1.000 18.62690 171 ASN A CA 1
ATOM 784 C C . ASN A 1 105 ? -0.71451 4.52263 -15.37239 1.000 18.13690 171 ASN A C 1
ATOM 785 O O . ASN A 1 105 ? -1.73702 4.46377 -14.68875 1.000 20.03690 171 ASN A O 1
ATOM 790 N N . GLN A 1 106 ? 0.47168 4.15638 -14.89203 1.000 16.69514 172 GLN A N 1
ATOM 791 C CA . GLN A 1 106 ? 0.64501 3.78628 -13.49374 1.000 14.67514 172 GLN A CA 1
ATOM 792 C C . GLN A 1 106 ? 1.01630 5.02246 -12.68812 1.000 12.93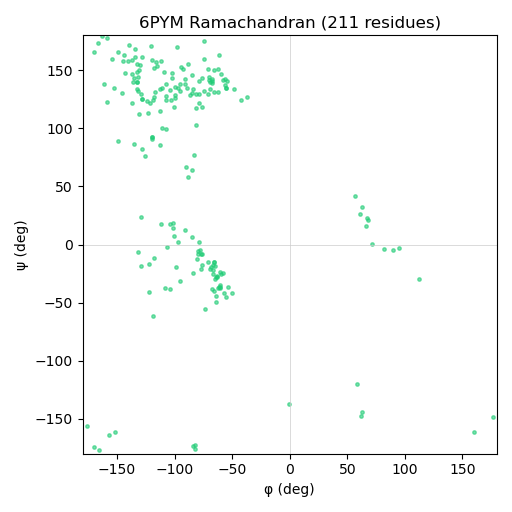514 172 GLN A C 1
ATOM 793 O O . GLN A 1 106 ? 1.75556 5.88748 -13.16131 1.000 14.39514 172 GLN A O 1
ATOM 799 N N . HIS A 1 107 ? 0.49617 5.10277 -11.47265 1.000 13.10982 173 HIS A N 1
ATOM 800 C CA . HIS A 1 107 ? 0.82128 6.20130 -10.57742 1.000 12.67982 173 HIS A CA 1
ATOM 801 C C . HIS A 1 107 ? 1.99539 5.80766 -9.69420 1.000 11.65982 173 HIS A C 1
ATOM 802 O O . HIS A 1 107 ? 2.19734 4.63267 -9.38925 1.000 12.27982 173 HIS A O 1
ATOM 809 N N . ILE A 1 108 ? 2.78040 6.80569 -9.28371 1.000 11.54142 174 ILE A N 1
ATOM 810 C CA . ILE A 1 108 ? 4.01827 6.50420 -8.56828 1.000 10.70142 174 ILE A CA 1
ATOM 811 C C . ILE A 1 108 ? 3.73714 5.74943 -7.27331 1.000 11.04142 174 ILE A C 1
ATOM 812 O O . ILE A 1 108 ? 4.47443 4.82770 -6.90759 1.000 11.30142 174 ILE A O 1
ATOM 817 N N . GLY A 1 109 ? 2.65391 6.09737 -6.58063 1.000 10.39510 175 GLY A N 1
ATOM 818 C CA . GLY A 1 109 ? 2.30160 5.42619 -5.34765 1.000 11.93510 175 GLY A CA 1
ATOM 819 C C . GLY A 1 109 ? 1.62607 4.09040 -5.51386 1.000 12.16510 175 GLY A C 1
ATOM 820 O O . GLY A 1 109 ? 1.24453 3.46886 -4.51863 1.000 13.50510 175 GLY A O 1
ATOM 821 N N . GLN A 1 110 ? 1.45907 3.64329 -6.75644 1.000 12.63559 176 GLN A N 1
ATOM 822 C CA . GLN A 1 110 ? 1.06553 2.27998 -7.07386 1.000 13.82559 176 GLN A CA 1
ATOM 823 C C . GLN A 1 110 ? 2.25894 1.39063 -7.36721 1.000 13.52559 176 GLN A C 1
ATOM 824 O O . GLN A 1 110 ? 2.20397 0.18997 -7.08269 1.000 15.63559 176 GLN A O 1
ATOM 830 N N . VAL A 1 111 ? 3.33853 1.94682 -7.92303 1.000 11.45869 177 VAL A N 1
ATOM 831 C CA . VAL A 1 111 ? 4.48982 1.13195 -8.29047 1.000 11.86869 177 VAL A CA 1
ATOM 832 C C . VAL A 1 111 ? 5.41935 0.88910 -7.11432 1.000 10.94869 177 VAL A C 1
ATOM 833 O O . VAL A 1 111 ? 6.16538 -0.09821 -7.11809 1.000 12.15869 177 VAL A O 1
ATOM 837 N N . VAL A 1 112 ? 5.41132 1.76986 -6.11717 1.000 10.24958 178 VAL A N 1
ATOM 838 C CA . VAL A 1 112 ? 6.09962 1.55640 -4.85381 1.000 10.77958 178 VAL A CA 1
ATOM 839 C C . VAL A 1 112 ? 5.09638 1.80269 -3.74312 1.000 11.20958 178 VAL A C 1
ATOM 840 O O . VAL A 1 112 ? 4.05592 2.43072 -3.95028 1.000 12.12958 178 VAL A O 1
ATOM 844 N N . LYS A 1 113 ? 5.40570 1.29201 -2.56143 1.000 10.88733 179 LYS A N 1
ATOM 845 C CA . LYS A 1 113 ? 4.58986 1.60061 -1.39115 1.000 11.01733 179 LYS A CA 1
ATOM 846 C C . LYS A 1 113 ? 4.95638 2.98514 -0.87231 1.000 9.83733 179 LYS A C 1
ATOM 847 O O . LYS A 1 113 ? 6.12095 3.21238 -0.52064 1.000 10.80733 179 LYS A O 1
ATOM 853 N N . PRO A 1 114 ? 4.01566 3.92303 -0.78708 1.000 9.49922 180 PRO A N 1
ATOM 854 C CA . PRO A 1 114 ? 4.34665 5.22128 -0.19262 1.000 10.19922 180 PRO A CA 1
ATOM 855 C C . PRO A 1 114 ? 4.90812 5.05054 1.21085 1.000 9.58922 180 PRO A C 1
ATOM 856 O O . PRO A 1 114 ? 4.47573 4.17881 1.97467 1.000 11.25922 180 PRO A O 1
ATOM 860 N N . ALA A 1 115 ? 5.89102 5.88323 1.54045 1.000 8.91610 181 ALA A N 1
ATOM 861 C CA . ALA A 1 115 ? 6.53129 5.80409 2.84084 1.000 8.95610 181 ALA A CA 1
ATOM 862 C C . ALA A 1 115 ? 5.55440 6.16693 3.94862 1.000 9.50610 181 ALA A C 1
ATOM 863 O O . ALA A 1 115 ? 4.61467 6.94153 3.75332 1.000 10.47610 181 ALA A O 1
ATOM 865 N N . THR A 1 116 ? 5.77672 5.57693 5.11617 1.000 9.30666 182 THR A N 1
ATOM 866 C CA . THR A 1 116 ? 5.04706 5.96235 6.31400 1.000 10.23666 182 THR A CA 1
ATOM 867 C C . THR A 1 116 ? 5.73520 7.15973 6.95043 1.000 9.02666 182 THR A C 1
ATOM 868 O O . THR A 1 116 ? 6.95541 7.15179 7.13810 1.000 9.87666 182 THR A O 1
ATOM 872 N N . ILE A 1 117 ? 4.95667 8.18570 7.27079 1.000 9.45420 183 ILE A N 1
ATOM 873 C CA . ILE A 1 117 ? 5.43643 9.37804 7.95891 1.000 9.60420 183 ILE A CA 1
ATOM 874 C C . ILE A 1 117 ? 5.28433 9.16253 9.45585 1.000 9.71420 183 ILE A C 1
ATOM 875 O O . ILE A 1 117 ? 4.24788 8.66647 9.91820 1.000 10.93420 183 ILE A O 1
ATOM 880 N N . SER A 1 118 ? 6.28438 9.56915 10.22950 1.000 10.12172 184 SER A N 1
ATOM 881 C CA . SER A 1 118 ? 6.15361 9.53309 11.68069 1.000 11.87172 184 SER A CA 1
ATOM 882 C C . SER A 1 118 ? 5.33377 10.71419 12.18766 1.000 11.02172 184 SER A C 1
ATOM 883 O O . SER A 1 118 ? 5.46338 11.83917 11.70345 1.000 11.92172 184 SER A O 1
ATOM 886 N N . SER A 1 119 ? 4.49139 10.44617 13.19224 1.000 12.34472 185 SER A N 1
ATOM 887 C CA . SER A 1 119 ? 3.85404 11.51997 13.94252 1.000 12.64472 185 SER A CA 1
ATOM 888 C C . SER A 1 119 ? 4.86848 12.31834 14.74607 1.000 12.61472 185 SER A C 1
ATOM 889 O O . SER A 1 119 ? 4.56006 13.43457 15.18230 1.000 12.51472 185 SER A O 1
ATOM 892 N N . ASN A 1 120 ? 6.06425 11.76142 14.95212 1.000 11.59271 186 ASN A N 1
ATOM 893 C CA . ASN A 1 120 ? 7.15655 12.38972 15.68761 1.000 12.42271 186 ASN A CA 1
ATOM 894 C C . ASN A 1 120 ? 6.85479 12.57599 17.17129 1.000 13.66271 186 ASN A C 1
ATOM 895 O O . ASN A 1 120 ? 7.57124 13.29788 17.86295 1.000 14.09271 186 ASN A O 1
ATOM 900 N N . THR A 1 121 ? 5.83403 11.88215 17.68494 1.000 13.68056 187 THR A N 1
ATOM 901 C CA . THR A 1 121 ? 5.48768 11.99359 19.10032 1.000 15.47056 187 THR A CA 1
ATOM 902 C C . THR A 1 121 ? 6.60469 11.48139 20.00489 1.000 14.35056 187 THR A C 1
ATOM 903 O O . THR A 1 121 ? 6.74233 11.94765 21.14374 1.000 14.85056 187 THR A O 1
ATOM 907 N N . ASP A 1 122 ? 7.41329 10.53790 19.52377 1.000 13.25239 188 ASP A N 1
ATOM 908 C CA . ASP A 1 122 ? 8.44892 9.90472 20.32908 1.000 13.80239 188 ASP A CA 1
ATOM 909 C C . ASP A 1 122 ? 9.85722 10.35269 19.97233 1.000 12.92239 188 ASP A C 1
ATOM 910 O O . ASP A 1 122 ? 10.81039 9.91041 20.61875 1.000 15.25239 188 ASP A O 1
ATOM 915 N N . THR A 1 123 ? 10.01894 11.21175 18.96974 1.000 12.15021 189 THR A N 1
ATOM 916 C CA . THR A 1 123 ? 11.34429 11.50366 18.43329 1.000 11.90021 189 THR A CA 1
ATOM 917 C C . THR A 1 123 ? 12.12173 12.39603 19.39128 1.000 11.83021 189 THR A C 1
ATOM 918 O O . THR A 1 123 ? 11.60071 13.40210 19.87945 1.000 12.54021 189 THR A O 1
ATOM 922 N N . ARG A 1 124 ? 13.37274 12.02339 19.66294 1.000 11.21988 190 ARG A N 1
ATOM 923 C CA . ARG A 1 124 ? 14.16875 12.68924 20.68540 1.000 10.86988 190 ARG A CA 1
ATOM 924 C C . ARG A 1 124 ? 15.62885 12.74089 20.26877 1.000 12.44988 190 ARG A C 1
ATOM 925 O O . ARG A 1 124 ? 16.09793 11.92728 19.47030 1.000 12.69988 190 ARG A O 1
ATOM 933 N N . ILE A 1 125 ? 16.36299 13.69012 20.85007 1.000 12.36252 191 ILE A N 1
ATOM 934 C CA . ILE A 1 125 ? 17.79472 13.72165 20.59720 1.000 13.51252 191 ILE A CA 1
ATOM 935 C C . ILE A 1 125 ? 18.42159 12.42899 21.11723 1.000 12.55252 191 ILE A C 1
ATOM 936 O O . ILE A 1 125 ? 17.89676 11.76963 22.02907 1.000 12.39252 191 ILE A O 1
ATOM 941 N N . ASN A 1 126 ? 19.51972 12.02853 20.47914 1.000 13.07112 192 ASN A N 1
ATOM 942 C CA . ASN A 1 126 ? 20.28768 10.80441 20.72787 1.000 13.31112 192 ASN A CA 1
ATOM 943 C C . ASN A 1 126 ? 19.67472 9.58190 20.04920 1.000 14.86112 192 ASN A C 1
ATOM 944 O O . ASN A 1 126 ? 20.25737 8.49238 20.10978 1.000 15.89112 192 ASN A O 1
ATOM 949 N N . GLU A 1 127 ? 18.52625 9.72276 19.40236 1.000 13.90727 193 GLU A N 1
ATOM 950 C CA . GLU A 1 127 ? 17.89821 8.60074 18.72548 1.000 13.01727 193 GLU A CA 1
ATOM 951 C C . GLU A 1 127 ? 18.70101 8.19478 17.48783 1.000 10.97727 193 GLU A C 1
ATOM 952 O O . GLU A 1 127 ? 19.22747 9.04407 16.76286 1.000 11.56727 193 GLU A O 1
ATOM 958 N N . ASN A 1 128 ? 18.78729 6.88959 17.25053 1.000 11.54673 194 ASN A N 1
ATOM 959 C CA . ASN A 1 128 ? 19.49985 6.35703 16.09586 1.000 11.49673 194 ASN A CA 1
ATOM 960 C C . ASN A 1 128 ? 18.60885 6.41827 14.86269 1.000 11.88673 194 ASN A C 1
ATOM 961 O O . ASN A 1 128 ? 17.46411 5.95552 14.88648 1.000 11.93673 194 ASN A O 1
ATOM 966 N N . ILE A 1 129 ? 19.14072 6.98490 13.77803 1.000 10.14489 195 ILE A N 1
ATOM 967 C CA . ILE A 1 129 ? 18.37783 7.24249 12.56450 1.000 9.92489 195 ILE A CA 1
ATOM 968 C C . ILE A 1 129 ? 19.23969 6.91987 11.35038 1.000 8.73489 195 ILE A C 1
ATOM 969 O O . ILE A 1 129 ? 20.44014 6.66479 11.45677 1.000 9.65489 195 ILE A O 1
ATOM 974 N N . THR A 1 130 ? 18.60445 6.94299 10.17902 1.000 9.07286 196 THR A N 1
ATOM 975 C CA . THR A 1 130 ? 19.30384 6.87333 8.90744 1.000 9.32286 196 THR A CA 1
ATOM 976 C C . THR A 1 130 ? 18.81381 7.98276 7.98979 1.000 8.16286 196 THR A C 1
ATOM 977 O O . THR A 1 130 ? 17.68524 8.46686 8.12023 1.000 9.62286 196 THR A O 1
ATOM 981 N N . VAL A 1 131 ? 19.67526 8.38069 7.05708 1.000 7.84809 197 VAL A N 1
ATOM 982 C CA . VAL A 1 131 ? 19.30763 9.25466 5.94595 1.000 7.70809 197 VAL A CA 1
ATOM 983 C C . VAL A 1 131 ? 19.69083 8.50838 4.68211 1.000 6.84809 197 VAL A C 1
ATOM 984 O O . VAL A 1 131 ? 20.85720 8.12953 4.51727 1.000 7.91809 197 VAL A O 1
ATOM 988 N N . THR A 1 132 ? 18.72378 8.29885 3.79681 1.000 7.08709 198 THR A N 1
ATOM 989 C CA . THR A 1 132 ? 18.91920 7.41123 2.66117 1.000 7.04709 198 THR A CA 1
ATOM 990 C C . THR A 1 132 ? 18.51537 8.12750 1.38481 1.000 6.93709 198 THR A C 1
ATOM 991 O O . THR A 1 132 ? 17.43034 8.70961 1.31104 1.000 7.21709 198 THR A O 1
ATOM 995 N N . GLY A 1 133 ? 19.39806 8.09895 0.39626 1.000 7.09155 199 GLY A N 1
ATOM 996 C CA . GLY A 1 133 ? 19.19041 8.86635 -0.81214 1.000 7.28155 199 GLY A CA 1
ATOM 997 C C . GLY A 1 133 ? 20.37312 8.72396 -1.73883 1.000 6.67155 199 GLY A C 1
ATOM 998 O O . GLY A 1 133 ? 21.02454 7.67150 -1.74496 1.000 7.23155 199 GLY A O 1
ATOM 999 N N . TYR A 1 134 ? 20.66067 9.77045 -2.51080 1.000 6.83161 200 TYR A N 1
ATOM 1000 C CA . TYR A 1 134 ? 21.51030 9.68092 -3.70004 1.000 7.30161 200 TYR A CA 1
ATOM 1001 C C . TYR A 1 134 ? 22.66032 10.68164 -3.62559 1.000 7.64161 200 TYR A C 1
ATOM 1002 O O . TYR A 1 134 ? 22.64752 11.71498 -4.30533 1.000 8.58161 200 TYR A O 1
ATOM 1011 N N . PRO A 1 135 ? 23.68769 10.39171 -2.82269 1.000 8.04888 201 PRO A N 1
ATOM 1012 C CA . PRO A 1 135 ? 24.82728 11.31393 -2.70691 1.000 8.83888 201 PRO A CA 1
ATOM 1013 C C . PRO A 1 135 ? 25.63087 11.40652 -3.99326 1.000 8.58888 201 PRO A C 1
ATOM 1014 O O . PRO A 1 135 ? 25.92980 10.40156 -4.64030 1.000 9.22888 201 PRO A O 1
ATOM 1018 N N . GLY A 1 136 ? 26.04420 12.63107 -4.32169 1.000 9.14027 202 GLY A N 1
ATOM 1019 C CA . GLY A 1 136 ? 26.74021 12.91123 -5.56770 1.000 10.22027 202 GLY A CA 1
ATOM 1020 C C . GLY A 1 136 ? 28.19999 12.51457 -5.62500 1.000 10.43027 202 GLY A C 1
ATOM 1021 O O . GLY A 1 136 ? 28.79854 12.59753 -6.70470 1.000 12.35027 202 GLY A O 1
ATOM 1022 N N . ASP A 1 137 ? 28.80075 12.09708 -4.51248 1.000 9.79870 203 ASP A N 1
ATOM 1023 C CA . ASP A 1 137 ? 30.15572 11.57003 -4.59075 1.000 11.03870 203 ASP A CA 1
ATOM 1024 C C . ASP A 1 137 ? 30.18761 10.12128 -5.04624 1.000 10.17870 203 ASP A C 1
ATOM 1025 O O . ASP A 1 137 ? 31.25813 9.62308 -5.41162 1.000 12.40870 203 ASP A O 1
ATOM 1030 N N . LYS A 1 138 ? 29.05025 9.45234 -5.06109 1.000 10.37423 204 LYS A N 1
ATOM 1031 C CA . LYS A 1 138 ? 28.93866 8.07546 -5.49066 1.000 10.49423 204 LYS A CA 1
ATOM 1032 C C . LYS A 1 138 ? 28.47019 8.02611 -6.93559 1.000 10.08423 204 LYS A C 1
ATOM 1033 O O . LYS A 1 138 ? 28.08331 9.04704 -7.51235 1.000 11.08423 204 LYS A O 1
ATOM 1039 N N . PRO A 1 139 ? 28.49618 6.85018 -7.57124 1.000 10.86105 205 PRO A N 1
ATOM 1040 C CA . PRO A 1 139 ? 28.05996 6.78491 -8.96907 1.000 12.31105 205 PRO A CA 1
ATOM 1041 C C . PRO A 1 139 ? 26.61020 7.23085 -9.10145 1.000 11.25105 205 PRO A C 1
ATOM 1042 O O . PRO A 1 139 ? 25.78351 7.03248 -8.19695 1.000 10.07105 205 PRO A O 1
ATOM 1046 N N . LEU A 1 140 ? 26.31082 7.85942 -10.23629 1.000 11.05375 206 LEU A N 1
ATOM 1047 C CA . LEU A 1 140 ? 25.01376 8.49288 -10.42781 1.000 11.47375 206 LEU A CA 1
ATOM 1048 C C . LEU A 1 140 ? 23.88276 7.49872 -10.19007 1.000 10.55375 206 LEU A C 1
ATOM 1049 O O . LEU A 1 140 ? 23.93519 6.34952 -10.64131 1.000 10.44375 206 LEU A O 1
ATOM 1054 N N . ALA A 1 141 ? 22.87231 7.94329 -9.44374 1.000 9.76273 207 ALA A N 1
ATOM 1055 C CA . ALA A 1 141 ? 21.64988 7.18591 -9.20432 1.000 9.81273 207 ALA A CA 1
ATOM 1056 C C . ALA A 1 141 ? 21.86349 5.93373 -8.36448 1.000 8.99273 207 ALA A C 1
ATOM 1057 O O . ALA A 1 141 ? 21.04212 5.01218 -8.41782 1.000 9.21273 207 ALA A O 1
ATOM 1059 N N . THR A 1 142 ? 22.93605 5.87805 -7.57437 1.000 9.07903 208 THR A N 1
ATOM 1060 C CA . THR A 1 142 ? 23.10958 4.80944 -6.60160 1.000 8.90903 208 THR A CA 1
ATOM 1061 C C . THR A 1 142 ? 22.61309 5.25493 -5.23030 1.000 7.49903 208 THR A C 1
ATOM 1062 O O . THR A 1 142 ? 22.83838 6.39537 -4.80896 1.000 7.85903 208 THR A O 1
ATOM 1066 N N . MET A 1 143 ? 21.91735 4.35075 -4.55008 1.000 7.70366 209 MET A N 1
ATOM 1067 C CA . MET A 1 143 ? 21.26088 4.65490 -3.28533 1.000 7.78366 209 MET A CA 1
ATOM 1068 C C . MET A 1 143 ? 22.16676 4.25811 -2.12443 1.000 7.12366 209 MET A C 1
ATOM 1069 O O . MET A 1 143 ? 22.71583 3.14624 -2.11563 1.000 7.98366 209 MET A O 1
ATOM 1074 N N . TRP A 1 144 ? 22.32098 5.16387 -1.15452 1.000 7.77277 210 TRP A N 1
ATOM 1075 C CA . TRP A 1 144 ? 23.19910 4.96063 -0.01323 1.000 7.50277 210 TRP A CA 1
ATOM 1076 C C . TRP A 1 144 ? 22.46428 5.33285 1.26125 1.000 7.68277 210 TRP A C 1
ATOM 1077 O O . TRP A 1 144 ? 21.73359 6.33075 1.30582 1.000 7.64277 210 TRP A O 1
ATOM 1088 N N . GLU A 1 145 ? 22.67653 4.54360 2.30331 1.000 8.32396 211 GLU A N 1
ATOM 1089 C CA . GLU A 1 145 ? 22.11868 4.76747 3.62531 1.000 8.44396 211 GLU A CA 1
ATOM 1090 C C . GLU A 1 145 ? 23.23065 5.23096 4.55722 1.000 8.05396 211 GLU A C 1
ATOM 1091 O O . GLU A 1 145 ? 24.27615 4.57485 4.66457 1.000 10.16396 211 GLU A O 1
ATOM 1097 N N . SER A 1 146 ? 23.00224 6.34895 5.23755 1.000 8.23017 212 SER A N 1
ATOM 1098 C CA . SER A 1 146 ? 23.95076 6.93276 6.17665 1.000 8.46017 212 SER A CA 1
ATOM 1099 C C . SER A 1 146 ? 23.38039 6.83669 7.58521 1.000 8.21017 212 SER A C 1
ATOM 1100 O O . SER A 1 146 ? 22.21207 7.16851 7.80495 1.000 9.58017 212 SER A O 1
ATOM 1103 N N . VAL A 1 147 ? 24.20959 6.40231 8.53418 1.000 8.90910 213 VAL A N 1
ATOM 1104 C CA . VAL A 1 147 ? 23.78968 6.01763 9.87923 1.000 9.61910 213 VAL A CA 1
ATOM 1105 C C . VAL A 1 147 ? 24.31433 7.02815 10.89778 1.000 9.01910 213 VAL A C 1
ATOM 1106 O O . VAL A 1 147 ? 25.49723 7.38503 10.87116 1.000 8.86910 213 VAL A O 1
ATOM 1110 N N . GLY A 1 148 ? 23.46066 7.44467 11.82615 1.000 9.25618 214 GLY A N 1
ATOM 1111 C CA . GLY A 1 148 ? 23.91618 8.31499 12.89674 1.000 10.02618 214 GLY A CA 1
ATOM 1112 C C . GLY A 1 148 ? 22.81809 8.59635 13.90172 1.000 9.55618 214 GLY A C 1
ATOM 1113 O O . GLY A 1 148 ? 21.87459 7.81610 14.04514 1.000 10.70618 214 GLY A O 1
ATOM 1114 N N . LYS A 1 149 ? 22.95230 9.71881 14.60335 1.000 10.13856 215 LYS A N 1
ATOM 1115 C CA . LYS A 1 149 ? 22.05874 10.07361 15.69589 1.000 11.04856 215 LYS A CA 1
ATOM 1116 C C . LYS A 1 149 ? 21.54639 11.49968 15.56005 1.000 9.69856 215 LYS A C 1
ATOM 1117 O O . LYS A 1 149 ? 22.22843 12.38835 15.04326 1.000 9.89856 215 LYS A O 1
ATOM 1123 N N . VAL A 1 150 ? 20.33750 11.71011 16.08101 1.000 10.13333 216 VAL A N 1
ATOM 1124 C CA . VAL A 1 150 ? 19.77079 13.04813 16.19391 1.000 10.67333 216 VAL A CA 1
ATOM 1125 C C . VAL A 1 150 ? 20.54381 13.84358 17.23735 1.000 10.19333 216 VAL A C 1
ATOM 1126 O O . VAL A 1 150 ? 20.80226 13.35690 18.34640 1.000 11.66333 216 VAL A O 1
ATOM 1130 N N . VAL A 1 151 ? 20.89133 15.08441 16.91048 1.000 10.37194 217 VAL A N 1
ATOM 1131 C CA . VAL A 1 151 ? 21.59200 15.94671 17.85736 1.000 11.49194 217 VAL A CA 1
ATOM 1132 C C . VAL A 1 151 ? 20.81848 17.19745 18.24170 1.000 11.39194 217 VAL A C 1
ATOM 1133 O O . VAL A 1 151 ? 21.21470 17.87047 19.20526 1.000 13.51194 217 VAL A O 1
ATOM 1137 N N . TYR A 1 152 ? 19.73583 17.53221 17.54641 1.000 10.97962 218 TYR A N 1
ATOM 1138 C CA . TYR A 1 152 ? 19.00737 18.76601 17.80616 1.000 11.58962 218 TYR A CA 1
ATOM 1139 C C . TYR A 1 152 ? 17.61663 18.63914 17.21047 1.000 11.74962 218 TYR A C 1
ATOM 1140 O O . TYR A 1 152 ? 17.46125 18.13850 16.09396 1.000 11.18962 218 TYR A O 1
ATOM 1149 N N . ILE A 1 153 ? 16.61328 19.11335 17.95118 1.000 11.87575 219 ILE A N 1
ATOM 1150 C CA . ILE A 1 153 ? 15.24571 19.23760 17.45109 1.000 11.67575 219 ILE A CA 1
ATOM 1151 C C . ILE A 1 153 ? 14.71814 20.58903 17.91496 1.000 13.06575 219 ILE A C 1
ATOM 1152 O O . ILE A 1 153 ? 14.69867 20.86871 19.11934 1.000 14.96575 219 ILE A O 1
ATOM 1157 N N . GLY A 1 154 ? 14.30491 21.43076 16.97841 1.000 13.77880 220 GLY A N 1
ATOM 1158 C CA . GLY A 1 154 ? 13.75621 22.72238 17.34641 1.000 17.18880 220 GLY A CA 1
ATOM 1159 C C . GLY A 1 154 ? 12.90470 23.29259 16.23702 1.000 15.86880 220 GLY A C 1
ATOM 1160 O O . GLY A 1 154 ? 13.39210 23.46976 15.11745 1.000 15.03880 220 GLY A O 1
ATOM 1161 N N . GLY A 1 155 ? 11.63986 23.58146 16.53435 1.000 16.21767 221 GLY A N 1
ATOM 1162 C CA . GLY A 1 155 ? 10.73644 24.08758 15.51608 1.000 16.72767 221 GLY A CA 1
ATOM 1163 C C . GLY A 1 155 ? 10.62528 23.10269 14.37021 1.000 13.61767 221 GLY A C 1
ATOM 1164 O O . GLY A 1 155 ? 10.22061 21.94771 14.55044 1.000 16.23767 221 GLY A O 1
ATOM 1165 N N . GLU A 1 156 ? 11.00211 23.55785 13.17583 1.000 13.25379 222 GLU A N 1
ATOM 1166 C CA . GLU A 1 156 ? 10.98249 22.74162 11.96850 1.000 12.70379 222 GLU A CA 1
ATOM 1167 C C . GLU A 1 156 ? 12.36520 22.21542 11.59269 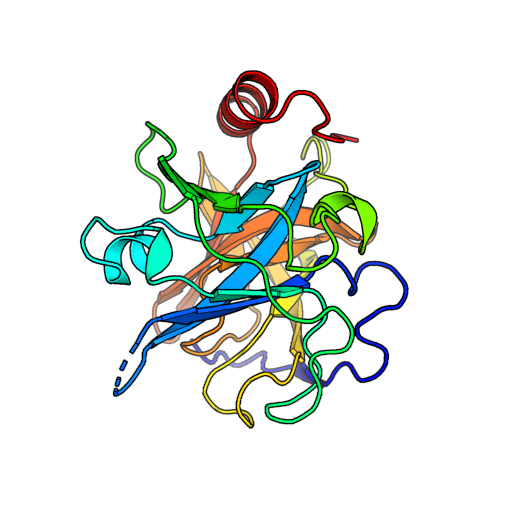1.000 11.82379 222 GLU A C 1
ATOM 1168 O O . GLU A 1 156 ? 12.57545 21.80875 10.44497 1.000 11.61379 222 GLU A O 1
ATOM 1174 N N . GLU A 1 157 ? 13.30821 22.20919 12.52880 1.000 11.55970 223 GLU A N 1
ATOM 1175 C CA . GLU A 1 157 ? 14.68776 21.83270 12.25423 1.000 11.48970 223 GLU A CA 1
ATOM 1176 C C . GLU A 1 157 ? 15.04658 20.60308 13.07303 1.000 11.01970 223 GLU A C 1
ATOM 1177 O O . GLU A 1 157 ? 14.86446 20.58741 14.29351 1.000 12.37970 223 GLU A O 1
ATOM 1183 N N . LEU A 1 158 ? 15.55666 19.57213 12.40443 1.000 9.94805 224 LEU A N 1
ATOM 1184 C CA . LEU A 1 158 ? 16.11049 18.40101 13.07706 1.000 9.82805 224 LEU A CA 1
ATOM 1185 C C . LEU A 1 158 ? 17.50308 18.16897 12.51406 1.000 9.94805 224 LEU A C 1
ATOM 1186 O O . LEU A 1 158 ? 17.66782 18.06589 11.29266 1.000 10.27805 224 LEU A O 1
ATOM 1191 N N . ARG A 1 159 ? 18.50022 18.10011 13.39364 1.000 9.31754 225 ARG A N 1
ATOM 1192 C CA . ARG A 1 159 ? 19.89032 17.95900 12.98598 1.000 9.28754 225 ARG A CA 1
ATOM 1193 C C . ARG A 1 159 ? 20.45576 16.63429 13.46805 1.000 9.07754 225 ARG A C 1
ATOM 1194 O O . ARG A 1 159 ? 19.98342 16.05407 14.45082 1.000 9.59754 225 ARG A O 1
ATOM 1202 N N . TYR A 1 160 ? 21.50731 16.18359 12.78429 1.000 7.99969 226 TYR A N 1
ATOM 1203 C CA . TYR A 1 160 ? 22.09744 14.88284 13.07000 1.000 8.72969 226 TYR A CA 1
ATOM 1204 C C . TYR A 1 160 ? 23.59152 14.89908 12.77549 1.000 8.42969 226 TYR A C 1
ATOM 1205 O O . TYR A 1 160 ? 24.10981 15.79756 12.10160 1.000 9.15969 226 TYR A O 1
ATOM 1214 N N . ASP A 1 161 ? 24.27276 13.86675 13.27863 1.000 8.80740 227 ASP A N 1
ATOM 1215 C CA . ASP A 1 161 ? 25.72924 13.76034 13.22948 1.000 8.98740 227 ASP A CA 1
ATOM 1216 C C . ASP A 1 161 ? 26.23316 12.83925 12.12100 1.000 8.87740 227 ASP A C 1
ATOM 1217 O O . ASP A 1 161 ? 27.43701 12.57018 12.05033 1.000 10.24740 227 ASP A O 1
ATOM 1222 N N . LEU A 1 162 ? 25.35135 12.36057 11.25694 1.000 9.17476 228 LEU A N 1
ATOM 1223 C CA . LEU A 1 162 ? 25.71356 11.47450 10.16280 1.000 8.87476 228 LEU A CA 1
ATOM 1224 C C . LEU A 1 162 ? 26.09112 12.28859 8.92610 1.000 8.22476 228 LEU A C 1
ATOM 1225 O O . LEU A 1 162 ? 25.66459 13.43351 8.75528 1.000 9.92476 228 LEU A O 1
ATOM 1230 N N . SER A 1 163 ? 26.90285 11.68397 8.06024 1.000 8.14483 229 SER A N 1
ATOM 1231 C CA . SER A 1 163 ? 27.42318 12.35809 6.87544 1.000 8.23483 229 SER A CA 1
ATOM 1232 C C . SER A 1 163 ? 26.46441 12.29589 5.68490 1.000 7.85483 229 SER A C 1
ATOM 1233 O O . SER A 1 163 ? 25.75548 11.30666 5.47420 1.000 8.42483 229 SER A O 1
ATOM 1236 N N . THR A 1 164 ? 26.47538 13.36962 4.88923 1.000 7.89387 230 THR A N 1
ATOM 1237 C CA . THR A 1 164 ? 25.73944 13.45673 3.63448 1.000 8.34387 230 THR A CA 1
ATOM 1238 C C . THR A 1 164 ? 26.58369 14.25676 2.65128 1.000 8.06387 230 THR A C 1
ATOM 1239 O O . THR A 1 164 ? 27.50841 14.96950 3.04526 1.000 8.50387 230 THR A O 1
ATOM 1243 N N . VAL A 1 165 ? 26.25292 14.14588 1.36325 1.000 8.34747 231 VAL A N 1
ATOM 1244 C CA . VAL A 1 165 ? 26.97362 14.83786 0.29951 1.000 9.62747 231 VAL A CA 1
ATOM 1245 C C . VAL A 1 165 ? 25.95995 15.39949 -0.68075 1.000 9.00747 231 VAL A C 1
ATOM 1246 O O . VAL A 1 165 ? 24.91349 14.79079 -0.92032 1.000 9.89747 231 VAL A O 1
ATOM 1250 N N . GLY A 1 166 ? 26.28765 16.55263 -1.27062 1.000 9.44521 232 GLY A N 1
ATOM 1251 C CA . GLY A 1 166 ? 25.49747 17.14878 -2.33371 1.000 9.77521 232 GLY A CA 1
ATOM 1252 C C . GLY A 1 166 ? 24.91112 16.11137 -3.26659 1.000 9.35521 232 GLY A C 1
ATOM 1253 O O . GLY A 1 166 ? 25.62305 15.25439 -3.79276 1.000 9.61521 232 GLY A O 1
ATOM 1254 N N . GLY A 1 167 ? 23.59211 16.18175 -3.45843 1.000 9.36246 233 GLY A N 1
ATOM 1255 C CA . GLY A 1 167 ? 22.79449 15.13368 -4.06719 1.000 9.55246 233 GLY A CA 1
ATOM 1256 C C . GLY A 1 167 ? 21.84307 14.49014 -3.07777 1.000 7.35246 233 GLY A C 1
ATOM 1257 O O . GLY A 1 167 ? 20.74570 14.06169 -3.46037 1.000 8.08246 233 GLY A O 1
ATOM 1258 N N . ASN A 1 168 ? 22.22924 14.46314 -1.80292 1.000 7.37709 234 ASN A N 1
ATOM 1259 C CA . ASN A 1 168 ? 21.35176 13.97884 -0.74847 1.000 7.27709 234 ASN A CA 1
ATOM 1260 C C . ASN A 1 168 ? 20.15874 14.89354 -0.50289 1.000 7.39709 234 ASN A C 1
ATOM 1261 O O . ASN A 1 168 ? 19.20975 14.44002 0.13441 1.000 7.73709 234 ASN A O 1
ATOM 1266 N N . ALA A 1 169 ? 20.19205 16.16225 -0.92580 1.000 7.43965 235 ALA A N 1
ATOM 1267 C CA . ALA A 1 169 ? 19.06715 17.08253 -0.74207 1.000 7.34965 235 ALA A CA 1
ATOM 1268 C C . ALA A 1 169 ? 17.74432 16.39868 -1.04635 1.000 7.36965 235 ALA A C 1
ATOM 1269 O O . ALA A 1 169 ? 17.55372 15.85999 -2.14101 1.000 8.38965 235 ALA A O 1
ATOM 1271 N N . GLY A 1 170 ? 16.82753 16.41991 -0.07625 1.000 7.25844 236 GLY A N 1
ATOM 1272 C CA . GLY A 1 170 ? 15.52411 15.80278 -0.22135 1.000 8.01844 236 GLY A CA 1
ATOM 1273 C C . GLY A 1 170 ? 15.41948 14.39441 0.32594 1.000 6.89844 236 GLY A C 1
ATOM 1274 O O . GLY A 1 170 ? 14.32127 13.82241 0.31768 1.000 8.09844 236 GLY A O 1
ATOM 1275 N N . SER A 1 171 ? 16.51625 13.82937 0.81939 1.000 7.04554 237 SER A N 1
ATOM 1276 C CA . SER A 1 171 ? 16.50590 12.44054 1.25744 1.000 7.31554 237 SER A CA 1
ATOM 1277 C C . SER A 1 171 ? 15.62728 12.27506 2.48909 1.000 6.96554 237 SER A C 1
ATOM 1278 O O . SER A 1 171 ? 15.68803 13.09480 3.41468 1.000 7.44554 237 SER A O 1
ATOM 1281 N N . PRO A 1 172 ? 14.86594 11.18922 2.57484 1.000 6.82182 238 PRO A N 1
ATOM 1282 C CA . PRO A 1 172 ? 14.13651 10.92047 3.81332 1.000 7.15182 238 PRO A CA 1
ATOM 1283 C C . PRO A 1 172 ? 15.07923 10.59763 4.96307 1.000 7.23182 238 PRO A C 1
ATOM 1284 O O . PRO A 1 172 ? 16.10422 9.92439 4.79718 1.000 7.92182 238 PRO A O 1
ATOM 1288 N N . VAL A 1 173 ? 14.69904 11.08284 6.14196 1.000 7.11057 239 VAL A N 1
ATOM 1289 C CA . VAL A 1 173 ? 15.31623 10.73715 7.41539 1.000 7.87057 239 VAL A CA 1
ATOM 1290 C C . VAL A 1 173 ? 14.39867 9.70795 8.05565 1.000 7.76057 239 VAL A C 1
ATOM 1291 O O . VAL A 1 173 ? 13.22401 9.99986 8.30428 1.000 8.47057 239 VAL A O 1
ATOM 1295 N N . PHE A 1 174 ? 14.90558 8.50218 8.29819 1.000 7.72973 240 PHE A N 1
ATOM 1296 C CA . PHE A 1 174 ? 14.10226 7.40748 8.82730 1.000 8.39973 240 PHE A CA 1
ATOM 1297 C C . PHE A 1 174 ? 14.46722 7.13558 10.28134 1.000 8.29973 240 PHE A C 1
ATOM 1298 O O . PHE A 1 174 ? 15.65060 7.09651 10.64081 1.000 9.63973 240 PHE A O 1
ATOM 1306 N N . ASN A 1 175 ? 13.44481 6.90291 11.11087 1.000 8.91693 241 ASN A N 1
ATOM 1307 C CA . ASN A 1 175 ? 13.68377 6.36216 12.44353 1.000 10.81693 241 ASN A CA 1
ATOM 1308 C C . ASN A 1 175 ? 13.85244 4.84175 12.38850 1.000 10.08693 241 ASN A C 1
ATOM 1309 O O . ASN A 1 175 ? 13.86793 4.22065 11.31820 1.000 10.52693 241 ASN A O 1
ATOM 1314 N N . GLY A 1 176 ? 13.99284 4.22805 13.56923 1.000 11.56111 242 GLY A N 1
ATOM 1315 C CA . GLY A 1 176 ? 14.19777 2.79241 13.65798 1.000 12.60111 242 GLY A CA 1
ATOM 1316 C C . GLY A 1 176 ? 13.01213 1.97108 13.20131 1.000 12.93111 242 GLY A C 1
ATOM 1317 O O . GLY A 1 176 ? 13.18242 0.79658 12.85476 1.000 14.65111 242 GLY A O 1
ATOM 1318 N N . LYS A 1 177 ? 11.81808 2.55357 13.20394 1.000 12.26041 243 LYS A N 1
ATOM 1319 C CA . LYS A 1 177 ? 10.62696 1.92190 12.65528 1.000 12.79041 243 LYS A CA 1
ATOM 1320 C C . LYS A 1 177 ? 10.48449 2.13513 11.15055 1.000 11.23041 243 LYS A C 1
ATOM 1321 O O . LYS A 1 177 ? 9.45300 1.76901 10.57674 1.000 12.43041 243 LYS A O 1
ATOM 1327 N N . ASN A 1 178 ? 11.48979 2.72720 10.50628 1.000 10.68112 244 ASN A N 1
ATOM 1328 C CA . ASN A 1 178 ? 11.46375 2.99416 9.07062 1.000 10.29112 244 ASN A CA 1
ATOM 1329 C C . ASN A 1 178 ? 10.34848 3.95002 8.68217 1.000 9.82112 244 ASN A C 1
ATOM 1330 O O . ASN A 1 178 ? 9.79861 3.86259 7.58350 1.000 12.19112 244 ASN A O 1
ATOM 1335 N N . GLN A 1 179 ? 10.03574 4.87405 9.57709 1.000 9.95449 245 GLN A N 1
ATOM 1336 C CA . GLN A 1 179 ? 9.11590 5.96521 9.31326 1.000 10.09449 245 GLN A CA 1
ATOM 1337 C C . GLN A 1 179 ? 9.90374 7.24339 9.06397 1.000 8.62449 245 GLN A C 1
ATOM 1338 O O . GLN A 1 179 ? 10.96435 7.45846 9.65321 1.000 9.27449 245 GLN A O 1
ATOM 1344 N N . VAL A 1 180 ? 9.35757 8.10092 8.20924 1.000 8.23621 246 VAL A N 1
ATOM 1345 C CA . VAL A 1 180 ? 10.02598 9.34808 7.84681 1.000 8.91621 246 VAL A CA 1
ATOM 1346 C C . VAL A 1 180 ? 9.77142 10.38912 8.93066 1.000 8.46621 246 VAL A C 1
ATOM 1347 O O . VAL A 1 180 ? 8.62469 10.78853 9.16092 1.000 9.37621 246 VAL A O 1
ATOM 1351 N N . ILE A 1 181 ? 10.84307 10.83920 9.58421 1.000 8.37914 247 ILE A N 1
ATOM 1352 C CA . ILE A 1 181 ? 10.75191 11.86749 10.61388 1.000 8.59914 247 ILE A CA 1
ATOM 1353 C C . ILE A 1 181 ? 11.10603 13.25193 10.08328 1.000 8.36914 247 ILE A C 1
ATOM 1354 O O . ILE A 1 181 ? 10.75965 14.25793 10.72474 1.000 8.72914 247 ILE A O 1
ATOM 1359 N N . GLY A 1 182 ? 11.79865 13.33164 8.94876 1.000 7.94318 248 GLY A N 1
ATOM 1360 C CA . GLY A 1 182 ? 12.23058 14.60071 8.39244 1.000 8.22318 248 GLY A CA 1
ATOM 1361 C C . GLY A 1 182 ? 12.69291 14.41477 6.96527 1.000 7.08318 248 GLY A C 1
ATOM 1362 O O . GLY A 1 182 ? 12.78592 13.29157 6.46267 1.000 7.48318 248 GLY A O 1
ATOM 1363 N N . ILE A 1 183 ? 12.97401 15.54327 6.31574 1.000 7.22044 249 ILE A N 1
ATOM 1364 C CA . ILE A 1 183 ? 13.46985 15.57311 4.94110 1.000 7.44044 249 ILE A CA 1
ATOM 1365 C C . ILE A 1 183 ? 14.79320 16.32828 4.96306 1.000 7.17044 249 ILE A C 1
ATOM 1366 O O . ILE A 1 183 ? 14.82258 17.53508 5.23869 1.000 7.66044 249 ILE A O 1
ATOM 1371 N N . HIS A 1 184 ? 15.88623 15.62341 4.68074 1.000 7.25956 250 HIS A N 1
ATOM 1372 C CA . HIS A 1 184 ? 17.21097 16.22549 4.67825 1.000 7.34956 250 HIS A CA 1
ATOM 1373 C C . HIS A 1 184 ? 17.26443 17.39082 3.69836 1.000 6.84956 250 HIS A C 1
ATOM 1374 O O . HIS A 1 184 ? 16.70189 17.31844 2.60479 1.000 6.94956 250 HIS A O 1
ATOM 1381 N N . TYR A 1 185 ? 17.97032 18.46616 4.07329 1.000 7.32294 251 TYR A N 1
ATOM 1382 C CA . TYR A 1 185 ? 18.19243 19.55298 3.11449 1.000 7.72294 251 TYR A CA 1
ATOM 1383 C C . TYR A 1 185 ? 19.63672 20.00993 2.94762 1.000 8.34294 251 TYR A C 1
ATOM 1384 O O . TYR A 1 185 ? 19.93570 20.63601 1.92186 1.000 9.20294 251 TYR A O 1
ATOM 1393 N N . GLY A 1 186 ? 20.53716 19.71708 3.87852 1.000 8.01129 252 GLY A N 1
ATOM 1394 C CA . GLY A 1 186 ? 21.91256 20.17512 3.74987 1.000 9.46129 252 GLY A CA 1
ATOM 1395 C C . GLY A 1 186 ? 22.58990 20.14635 5.10833 1.000 8.67129 252 GLY A C 1
ATOM 1396 O O . GLY A 1 186 ? 22.13615 19.45862 6.01501 1.000 10.66129 252 GLY A O 1
ATOM 1397 N N . GLY A 1 187 ? 23.68848 20.88759 5.22529 1.000 9.80081 253 GLY A N 1
ATOM 1398 C CA . GLY A 1 187 ? 24.37038 20.92907 6.50708 1.000 9.30081 253 GLY A CA 1
ATOM 1399 C C . GLY A 1 187 ? 25.37600 22.05847 6.58957 1.000 8.59081 253 GLY A C 1
ATOM 1400 O O . GLY A 1 187 ? 25.52948 22.86877 5.66944 1.000 9.68081 253 GLY A O 1
ATOM 1401 N N . VAL A 1 188 ? 26.06908 22.09200 7.72139 1.000 9.46100 254 VAL A N 1
ATOM 1402 C CA . VAL A 1 188 ? 27.05580 23.11946 8.02287 1.000 9.20100 254 VAL A CA 1
ATOM 1403 C C . VAL A 1 188 ? 28.38126 22.41126 8.27332 1.000 9.00100 254 VAL A C 1
ATOM 1404 O O . VAL A 1 188 ? 28.46844 21.54969 9.16196 1.000 8.60100 254 VAL A O 1
ATOM 1408 N N . ASP A 1 189 ? 29.39999 22.76511 7.48096 1.000 8.70567 255 ASP A N 1
ATOM 1409 C CA . ASP A 1 189 ? 30.67790 22.06075 7.50219 1.000 9.43567 255 ASP A CA 1
ATOM 1410 C C . ASP A 1 189 ? 31.17417 21.89519 8.92824 1.000 9.80567 255 ASP A C 1
ATOM 1411 O O . ASP A 1 189 ? 31.16727 22.84201 9.72090 1.000 10.35567 255 ASP A O 1
ATOM 1416 N N . ASN A 1 190 ? 31.61358 20.68110 9.24804 1.000 9.33353 256 ASN A N 1
ATOM 1417 C CA . ASN A 1 190 ? 32.27592 20.34679 10.50352 1.000 11.27353 256 ASN A CA 1
ATOM 1418 C C . ASN A 1 190 ? 31.33777 20.35262 11.69425 1.000 11.31353 256 ASN A C 1
ATOM 1419 O O . ASN A 1 190 ? 31.79741 20.10324 12.81976 1.000 13.66353 256 ASN A O 1
ATOM 1424 N N . LYS A 1 191 ? 30.04774 20.62972 11.50600 1.000 9.74553 257 LYS A N 1
ATOM 1425 C CA . LYS A 1 191 ? 29.14845 20.81589 12.63848 1.000 10.52553 257 LYS A CA 1
ATOM 1426 C C . LYS A 1 191 ? 28.00987 19.80612 12.66630 1.000 10.55553 257 LYS A C 1
ATOM 1427 O O . LYS A 1 191 ? 27.90188 19.04658 13.63118 1.000 12.68553 257 LYS A O 1
ATOM 1433 N N . TYR A 1 192 ? 27.15365 19.77278 11.64915 1.000 9.47493 258 TYR A N 1
ATOM 1434 C CA . TYR A 1 192 ? 25.97665 18.91134 11.66268 1.000 9.21493 258 TYR A CA 1
ATOM 1435 C C . TYR A 1 192 ? 25.36449 18.93372 10.27244 1.000 8.40493 258 TYR A C 1
ATOM 1436 O O . TYR A 1 192 ? 25.67508 19.79646 9.44751 1.000 9.16493 258 TYR A O 1
ATOM 1445 N N . ASN A 1 193 ? 24.46747 17.98288 10.03738 1.000 8.11457 259 ASN A N 1
ATOM 1446 C CA . ASN A 1 193 ? 23.56449 18.03070 8.90074 1.000 7.91457 259 ASN A CA 1
ATOM 1447 C C . ASN A 1 193 ? 22.13781 18.24437 9.39000 1.000 8.07457 259 ASN A C 1
ATOM 1448 O O . ASN A 1 193 ? 21.81719 17.98464 10.55175 1.000 8.52457 259 ASN A O 1
ATOM 1453 N N . SER A 1 194 ? 21.29314 18.75558 8.49388 1.000 8.13207 260 SER A N 1
ATOM 1454 C CA . SER A 1 194 ? 19.99519 19.29912 8.86284 1.000 8.20207 260 SER A CA 1
ATOM 1455 C C . SER A 1 194 ? 18.88411 18.79205 7.95879 1.000 8.27207 260 SER A C 1
ATOM 1456 O O . SER A 1 194 ? 19.06818 18.59971 6.75407 1.000 8.12207 260 SER A O 1
ATOM 1459 N N . SER A 1 195 ? 17.70144 18.67163 8.55558 1.000 8.40467 261 SER A N 1
ATOM 1460 C CA . SER A 1 195 ? 16.48902 18.27021 7.86723 1.000 7.65467 261 SER A CA 1
ATOM 1461 C C . SER A 1 195 ? 15.32598 19.14325 8.31666 1.000 7.85467 261 SER A C 1
ATOM 1462 O O . SER A 1 195 ? 15.35342 19.76843 9.38746 1.000 8.74467 261 SER A O 1
ATOM 1465 N N . VAL A 1 196 ? 14.30355 19.18430 7.46927 1.000 7.68374 262 VAL A N 1
ATOM 1466 C CA . VAL A 1 196 ? 13.00738 19.73271 7.84731 1.000 8.64374 262 VAL A CA 1
ATOM 1467 C C . VAL A 1 196 ? 12.30992 18.70019 8.71240 1.000 8.59374 262 VAL A C 1
ATOM 1468 O O . VAL A 1 196 ? 12.01657 17.58965 8.25494 1.000 9.19374 262 VAL A O 1
ATOM 1472 N N . TYR A 1 197 ? 12.03121 19.07113 9.95727 1.000 8.74567 263 TYR A N 1
ATOM 1473 C CA . TYR A 1 197 ? 11.36874 18.18942 10.90487 1.000 8.54567 263 TYR A CA 1
ATOM 1474 C C . TYR A 1 197 ? 9.87439 18.16232 10.61650 1.000 8.86567 263 TYR A C 1
ATOM 1475 O O . TYR A 1 197 ? 9.24086 19.21603 10.49130 1.000 10.06567 263 TYR A O 1
ATOM 1484 N N . ILE A 1 198 ? 9.31012 16.96482 10.50805 1.000 8.88262 264 ILE A N 1
ATOM 1485 C CA . ILE A 1 198 ? 7.89823 16.84820 10.17286 1.000 9.40262 264 ILE A CA 1
ATOM 1486 C C . ILE A 1 198 ? 7.07370 17.00142 11.44836 1.000 10.24262 264 ILE A C 1
ATOM 1487 O O . ILE A 1 198 ? 6.60723 16.02287 12.04193 1.000 10.76262 264 ILE A O 1
ATOM 1492 N N . ASN A 1 199 ? 6.93468 18.24247 11.89679 1.000 10.71588 265 ASN A N 1
ATOM 1493 C CA . ASN A 1 199 ? 6.17378 18.54316 13.10127 1.000 12.19588 265 ASN A CA 1
ATOM 1494 C C . ASN A 1 199 ? 4.67843 18.61019 12.77934 1.000 11.91588 265 ASN A C 1
ATOM 1495 O O . ASN A 1 199 ? 4.23600 18.29816 11.67120 1.000 11.01588 265 ASN A O 1
ATOM 1500 N N . ASP A 1 200 ? 3.87212 19.03061 13.76161 1.000 13.05832 266 ASP A N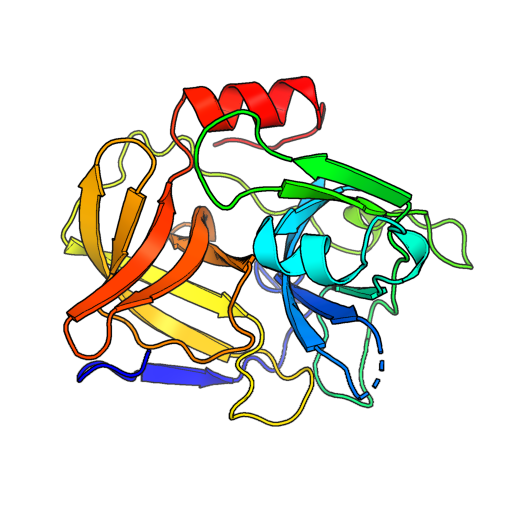 1
ATOM 1501 C CA . ASP A 1 200 ? 2.42165 19.01750 13.58096 1.000 13.99832 266 ASP A CA 1
ATOM 1502 C C . ASP A 1 200 ? 1.98383 19.93251 12.44479 1.000 12.61832 266 ASP A C 1
ATOM 1503 O O . ASP A 1 200 ? 1.05455 19.60285 11.69831 1.000 13.67832 266 ASP A O 1
ATOM 1508 N N . PHE A 1 201 ? 2.63382 21.08540 12.29374 1.000 14.01754 267 PHE A N 1
ATOM 1509 C CA . PHE A 1 201 ? 2.27370 21.99124 11.20919 1.000 14.55754 267 PHE A CA 1
ATOM 1510 C C . PHE A 1 201 ? 2.62876 21.40422 9.84858 1.000 12.25754 267 PHE A C 1
ATOM 1511 O O . PHE A 1 201 ? 1.87945 21.56444 8.87828 1.000 12.49754 267 PHE A O 1
ATOM 1519 N N . VAL A 1 202 ? 3.76789 20.71743 9.75331 1.000 11.43941 268 VAL A N 1
ATOM 1520 C CA . VAL A 1 202 ? 4.10056 20.05951 8.49784 1.000 10.21941 268 VAL A CA 1
ATOM 1521 C C . VAL A 1 202 ? 3.10807 18.94232 8.20993 1.000 9.64941 268 VAL A C 1
ATOM 1522 O O . VAL A 1 202 ? 2.68504 18.74771 7.06735 1.000 10.46941 268 VAL A O 1
ATOM 1526 N N . GLN A 1 203 ? 2.71441 18.20280 9.24541 1.000 10.08660 269 GLN A N 1
ATOM 1527 C CA . GLN A 1 203 ? 1.74726 17.12689 9.05758 1.000 11.19660 269 GLN A CA 1
ATOM 1528 C C . GLN A 1 203 ? 0.41675 17.65266 8.53570 1.000 10.46660 269 GLN A C 1
ATOM 1529 O O . GLN A 1 203 ? -0.23466 16.99552 7.71700 1.000 11.44660 269 GLN A O 1
ATOM 1535 N N . GLN A 1 204 ? -0.00245 18.83873 8.99409 1.000 11.44572 270 GLN A N 1
ATOM 1536 C CA . GLN A 1 204 ? -1.22711 19.43800 8.47001 1.000 12.07572 270 GLN A CA 1
ATOM 1537 C C . GLN A 1 204 ? -1.08788 19.76117 6.99056 1.000 11.84572 270 GLN A C 1
ATOM 1538 O O . GLN A 1 204 ? -1.99042 19.47872 6.19856 1.000 11.76572 270 GLN A O 1
ATOM 1544 N N . PHE A 1 205 ? 0.04684 20.34321 6.60278 1.000 10.99350 271 PHE A N 1
ATOM 1545 C CA . PHE A 1 205 ? 0.32362 20.60899 5.19490 1.000 11.61350 271 PHE A CA 1
ATOM 1546 C C . PHE A 1 205 ? 0.25561 19.33056 4.36688 1.000 11.10350 271 PHE A C 1
ATOM 1547 O 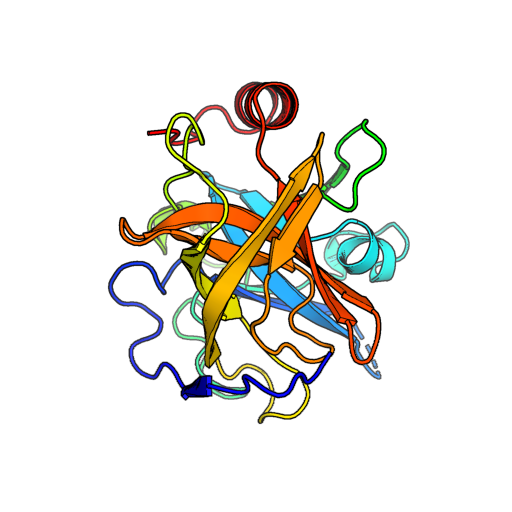O . PHE A 1 205 ? -0.30476 19.32312 3.26610 1.000 11.06350 271 PHE A O 1
ATOM 1555 N N . LEU A 1 206 ? 0.80394 18.23236 4.88772 1.000 9.77008 272 LEU A N 1
ATOM 1556 C CA . LEU A 1 206 ? 0.74813 16.96795 4.15756 1.000 9.62008 272 LEU A CA 1
ATOM 1557 C C . LEU A 1 206 ? -0.68887 16.48910 3.98947 1.000 9.61008 272 LEU A C 1
ATOM 1558 O O . LEU A 1 206 ? -1.10510 16.12228 2.88539 1.000 10.17008 272 LEU A O 1
ATOM 1563 N N . ARG A 1 207 ? -1.46182 16.47375 5.08169 1.000 9.86309 273 ARG A N 1
ATOM 1564 C CA . ARG A 1 207 ? -2.84152 15.99047 5.00636 1.000 9.99309 273 ARG A CA 1
ATOM 1565 C C . ARG A 1 207 ? -3.67324 16.81422 4.03718 1.000 11.52309 273 ARG A C 1
ATOM 1566 O O . ARG A 1 207 ? -4.55068 16.27599 3.35057 1.000 12.38309 273 ARG A O 1
ATOM 1574 N N . ASN A 1 208 ? -3.42889 18.12119 3.97793 1.000 10.36861 274 ASN A N 1
ATOM 1575 C CA . ASN A 1 208 ? -4.24652 19.00278 3.15749 1.000 11.75861 274 ASN A CA 1
ATOM 1576 C C . ASN A 1 208 ? -3.88368 18.97289 1.68470 1.000 12.16861 274 ASN A C 1
ATOM 1577 O O . ASN A 1 208 ? -4.61834 19.54422 0.87142 1.000 14.85861 274 ASN A O 1
ATOM 1582 N N . ASN A 1 209 ? -2.79114 18.31018 1.31688 1.000 10.87654 275 ASN A N 1
ATOM 1583 C CA . ASN A 1 209 ? -2.38927 18.19343 -0.07402 1.000 10.78654 275 ASN A CA 1
ATOM 1584 C C . ASN A 1 209 ? -2.26646 16.76494 -0.55883 1.000 11.33654 275 ASN A C 1
ATOM 1585 O O . ASN A 1 209 ? -2.25664 16.54504 -1.77471 1.000 13.24654 275 ASN A O 1
ATOM 1590 N N . ILE A 1 210 ? -2.19018 15.79562 0.34636 1.000 10.47099 276 ILE A N 1
ATOM 1591 C CA . ILE A 1 210 ? -1.91237 14.40417 0.01190 1.000 10.07099 276 ILE A CA 1
ATOM 1592 C C . ILE A 1 210 ? -2.91022 13.58593 0.81839 1.000 9.28099 276 ILE A C 1
ATOM 1593 O O . ILE A 1 210 ? -2.61264 13.17591 1.94902 1.000 10.11099 276 ILE A O 1
ATOM 1598 N N . PRO A 1 211 ? -4.11968 13.36491 0.30349 1.000 10.65850 277 PRO A N 1
ATOM 1599 C CA . PRO A 1 211 ? -5.18427 12.84060 1.17223 1.000 10.47850 277 PRO A CA 1
ATOM 1600 C C . PRO A 1 211 ? -4.88601 11.46301 1.72008 1.000 13.84850 277 PRO A C 1
ATOM 1601 O O . PRO A 1 211 ? -5.35722 11.13429 2.81618 1.000 15.26850 277 PRO A O 1
ATOM 1605 N N . ASP A 1 212 ? -4.08216 10.67265 1.00698 1.000 12.01217 278 ASP A N 1
ATOM 1606 C CA . ASP A 1 212 ? -3.70708 9.32720 1.41549 1.000 12.78217 278 ASP A CA 1
ATOM 1607 C C . ASP A 1 212 ? -2.42994 9.27524 2.24618 1.000 11.65217 278 ASP A C 1
ATOM 1608 O O . ASP A 1 212 ? -1.90546 8.17844 2.46321 1.000 12.56217 278 ASP A O 1
ATOM 1613 N N . ILE A 1 213 ? -1.93160 10.41679 2.73295 1.000 10.29612 279 ILE A N 1
ATOM 1614 C CA . ILE A 1 213 ? -0.71722 10.40869 3.54630 1.000 10.30612 279 ILE A CA 1
ATOM 1615 C C . ILE A 1 213 ? -0.88757 9.46046 4.72788 1.000 10.15612 279 ILE A C 1
ATOM 1616 O O . ILE A 1 213 ? -1.92876 9.44526 5.39612 1.000 11.10612 279 ILE A O 1
ATOM 1621 N N . ASN A 1 214 ? 0.12570 8.64633 4.97979 1.000 10.14335 280 ASN A N 1
ATOM 1622 C CA . ASN A 1 214 ? 0.07806 7.62824 6.02240 1.000 11.27335 280 ASN A CA 1
ATOM 1623 C C . ASN A 1 214 ? 0.97787 8.08823 7.16200 1.000 10.69335 280 ASN A C 1
ATOM 1624 O O . ASN A 1 214 ? 2.20006 7.94348 7.09021 1.000 11.82335 280 ASN A O 1
ATOM 1629 N N . ILE A 1 215 ? 0.37514 8.64927 8.20592 1.000 12.03946 281 ILE A N 1
ATOM 1630 C CA . ILE A 1 215 ? 1.09089 9.14814 9.37408 1.000 13.19946 281 ILE A CA 1
ATOM 1631 C C . ILE A 1 215 ? 0.82254 8.19502 10.53291 1.000 14.04946 281 ILE A C 1
ATOM 1632 O O . ILE A 1 215 ? -0.33918 7.93963 10.87896 1.000 16.50946 281 ILE A O 1
ATOM 1637 N N . GLN A 1 216 ? 1.88730 7.67082 11.13066 1.000 14.06214 282 GLN A N 1
ATOM 1638 C CA . GLN A 1 216 ? 1.78221 6.67218 12.19680 1.000 16.22214 282 GLN A CA 1
ATOM 1639 C C . GLN A 1 216 ? 2.67377 7.00043 13.39063 1.000 18.54214 282 GLN A C 1
ATOM 1640 O O . GLN A 1 216 ? 2.41895 6.51432 14.50141 1.000 23.51214 282 GLN A O 1
#

Nearest PDB structures (foldseek):
  6pym-assembly1_A  TM=1.005E+00  e=6.286E-46  Staphylococcus epidermidis ATCC 12228
  4jcn-assembly1_A  TM=1.002E+00  e=7.166E-43  Staphylococcus epidermidis ATCC 12228
  6u1b-assembly1_A  TM=1.003E+00  e=1.247E-42  Staphylococcus epidermidis ATCC 12228
  1wcz-assembly1_A  TM=9.981E-01  e=8.767E-35  Staphylococcus aureus
  1qy6-assembly1_A  TM=9.961E-01  e=4.374E-34  Staphylococcus aureus subsp. aureus Mu50

Secondary structure (DSSP, 8-state):
---SB--EEEES-TTSGGGTTEEEEEE---EEEEEEEEETTEEEE-HHHHGGGTT-GGG-EEEET--BTTB-TT--EEEEEEEE-SSSSS-EEEEE---TTS--HHHHSPPPPBP--TT--TT-EEEEEE--TTSSTT-EEEEEEEEEEEETTEEEESB---TT-TTPEEE-TTS-EEEEEEEEETTTEEEEEE--HHHHHHHHHH-TT--B-

Radius of gyration: 15.24 Å; Cα contacts (8 Å, |Δi|>4): 620; chains: 1; bounding box: 39×33×41 Å

Organism: Staphylococcus epidermidis (strain ATCC 12228 / FDA PCI 1200) (NCBI:txid176280)

B-factor: mean 14.2, std 6.65, range [4.82, 38.82]

Sequence (213 aa):
VILPNNNRHQIFNTTQGHYDAVSFIYIPGYMSGSGVVVGENEILTNKHVVNGAKGNPRNISVHPSAKNENDYPNGKFVGQEIIPYPGNSDLAILRVSPNEHNQHIGQVVKPATISSNTDTRINENITVTGYPGDKPLATMWESVGKVVYIGGEELRYDLSTVGGNAGSPVFNGKNQVIGIHYGGVDNKYNSSVYINDFVQQFLRNNIPDINIQ

Foldseek 3Di:
DAEPQAAKDFDQQCQDDLNQQKKKKWAPVIAIAIWGFFFQFKIKFFQVVCVSNVPDQQRMWIQGSFAAPVGRPLGIWTFDDWAADPDDGGMIMTGTAADPVRGTSCRSGPGAEAEQCPPPDWFFKKWWWHAAPVDHGRIIMIWIWTWHDDDDQKTKTRTDGHRRHGHTFIAGPVRHGQFGWHACDPHPITMTGGCYPSNVVVCCVPHVPGHYD

CATH classification: 2.40.10.10 (+1 more: 2.40.10.10)

Solvent-accessible surface area: 9142 Å² total; per-residue (Å²): 36,86,11,140,46,78,58,32,113,51,18,118,105,3,55,114,63,39,42,16,1,0,0,1,0,69,2,104,113,114,68,28,0,0,0,0,0,0,0,60,35,10,0,0,0,0,48,84,2,2,100,27,2,189,69,66,24,121,56,0,19,0,15,0,0,0,58,46,97,144,54,64,66,33,30,96,1,36,0,88,75,45,26,71,13,118,22,162,20,27,0,0,0,0,59,3,22,54,23,138,128,114,74,48,1,11,112,39,7,135,32,10,28,0,7,35,13,109,98,16,173,109,100,48,96,5,26,1,0,0,4,5,51,80,58,92,40,2,5,0,37,32,5,54,7,73,2,71,94,52,25,59,44,32,0,60,0,47,0,0,2,34,63,10,7,13,0,0,0,0,1,15,72,152,66,24,0,0,0,0,3,68,21,34,63,99,128,146,45,0,3,0,0,21,0,27,99,135,0,9,98,20,0,129,123,38,0,127,72,20,49,26,129